Protein AF-A0A6J7NXE5-F1 (afdb_monomer)

InterPro domains:
  IPR029058 Alpha/Beta hydrolase fold [SSF53474] (60-151)

pLDDT: mean 73.96, std 14.23, range [29.69, 92.19]

Sequence (289 aa):
MHLPESDGGATSPTRTAILLIHSGAQISEFLSESLSANFALSEISLPAKFDESEILNCENELRRLRDSGLEVFLFGINDGALVALQLAQLYGDEISGLIIHSFKWHGPRKLLKKIQSDLYLIDQPLMTINSEDFSDEISAPTIREVTMLNDSIDLALAEQVHAFMNEVRAGIWADDERDLIDAEFDSIVAGLSLDQSTPTNYLDSLDKQIDEEGFQQPDPALVRTSDPMKRNALIAMVVGPIYALVVTVTGFNPFGIEPWPGILMAVGGVATFLYRWQGPSHDDDGAIL

Solvent-accessible surface area (backbone atoms only — not comparable to full-atom values): 16860 Å² total; per-residue (Å²): 140,81,80,84,80,83,75,82,74,77,79,70,85,56,60,38,28,37,44,36,29,32,43,74,89,70,78,54,70,61,46,55,52,64,46,46,72,67,28,49,69,46,81,45,82,47,64,98,71,85,54,76,68,56,55,54,50,55,49,53,50,53,52,52,47,45,75,71,68,33,50,33,30,38,35,8,28,22,55,18,24,61,54,37,50,52,47,39,54,76,40,34,94,71,39,68,30,38,38,35,35,48,56,54,83,85,70,67,68,67,58,54,53,53,50,58,76,64,45,66,62,34,89,33,43,34,36,37,27,59,38,83,91,50,64,90,67,53,46,44,85,38,76,47,80,44,80,68,87,65,98,74,52,57,63,61,53,49,51,53,53,52,49,50,55,51,40,60,73,67,43,53,76,69,50,61,54,49,56,50,48,51,53,50,50,51,49,53,53,50,55,56,62,62,67,71,73,51,102,67,51,73,66,56,55,45,54,52,45,49,72,74,62,57,84,72,78,78,77,78,72,73,83,71,78,77,52,67,64,61,54,50,21,53,49,28,42,55,48,12,53,52,48,27,48,46,33,70,75,67,66,60,53,97,80,78,62,72,54,62,63,21,52,52,33,23,54,52,12,49,52,55,44,54,66,63,62,62,60,83,78,82,74,84,78,91,77,88,129

Organism: NCBI:txid449393

Radius of gyration: 36.08 Å; Cα contacts (8 Å, |Δi|>4): 325; chains: 1; bounding box: 63×58×121 Å

Nearest PDB structures (foldseek):
  4fbl-assembly1_A  TM=7.916E-01  e=2.485E-06  unidentified
  7ots-assembly2_B  TM=6.098E-01  e=7.797E-04  Homo sapiens
  3bdv-assembly2_B  TM=6.469E-01  e=1.990E-03  Pectobacterium atrosepticum SCRI1043
  8hfw-assembly1_B  TM=7.302E-01  e=3.526E-02  Burkholderia pyrrocinia
  8jgn-assembly1_D  TM=6.475E-01  e=1.020E-01  Arabidopsis thaliana

Foldseek 3Di:
DDDDDPDPPDDDQALAEEEEEEEDDDPDPVLVVLQVVRHHYDYDYDYPDDDPVSLVVSVVVLVVSVVVVGAYEYEAEACRLLSSLVCQVVCVVRHLAYEYEPHDDPDDVVVVVVSLVVQEEGAHAYEYENDPPPPVSHDYLHYHYHYDDDPPDSVVVSVVVVVVVVCSVVCVSVPVVVVVVVVVVVVVVVVVVVVVPDPADPVNVVVVCCVVCPDDPPPPDDPPPVPPQLVQLVCLLVVLVVQLCCCVPVVDDPPPDHSVVSVVSNVVSVVSNVVPVPDPPPPDDDDDD

Mean predicted aligned error: 19.25 Å

Structure (mmCIF, N/CA/C/O backbone):
data_AF-A0A6J7NXE5-F1
#
_entry.id   AF-A0A6J7NXE5-F1
#
loop_
_atom_site.group_PDB
_atom_site.id
_atom_site.type_symbol
_atom_site.label_atom_id
_atom_site.label_alt_id
_atom_site.label_comp_id
_atom_site.label_asym_id
_atom_site.label_entity_id
_atom_site.label_seq_id
_atom_site.pdbx_PDB_ins_code
_atom_site.Cartn_x
_atom_site.Cartn_y
_atom_site.Cartn_z
_atom_site.occupancy
_atom_site.B_iso_or_equiv
_atom_site.auth_seq_id
_atom_site.auth_comp_id
_atom_site.auth_asym_id
_atom_site.auth_atom_id
_atom_site.pdbx_PDB_model_num
ATOM 1 N N . MET A 1 1 ? -28.654 7.878 44.375 1.00 37.44 1 MET A N 1
ATOM 2 C CA . MET A 1 1 ? -27.551 8.548 43.658 1.00 37.44 1 MET A CA 1
ATOM 3 C C . MET A 1 1 ? -26.383 7.575 43.700 1.00 37.44 1 MET A C 1
ATOM 5 O O . MET A 1 1 ? -25.601 7.598 44.636 1.00 37.44 1 MET A O 1
ATOM 9 N N . HIS A 1 2 ? -26.420 6.589 42.802 1.00 31.31 2 HIS A N 1
ATOM 10 C CA . HIS A 1 2 ? -25.448 5.499 42.730 1.00 31.31 2 HIS A CA 1
ATOM 11 C C . HIS A 1 2 ? -24.415 5.877 41.672 1.00 31.31 2 HIS A C 1
ATOM 13 O O . HIS A 1 2 ? -24.772 6.065 40.513 1.00 31.31 2 HIS A O 1
ATOM 19 N N . LEU A 1 3 ? -23.169 6.042 42.102 1.00 35.44 3 LEU A N 1
ATOM 20 C CA . LEU A 1 3 ? -22.006 6.076 41.224 1.00 35.44 3 LEU A CA 1
ATOM 21 C C . LEU A 1 3 ? -21.720 4.632 40.784 1.00 35.44 3 LEU A C 1
ATOM 23 O O . LEU A 1 3 ? -21.786 3.749 41.644 1.00 35.44 3 LEU A O 1
ATOM 27 N N . PRO A 1 4 ? -21.433 4.364 39.501 1.00 42.03 4 PRO A N 1
ATOM 28 C CA . PRO A 1 4 ? -21.001 3.040 39.087 1.00 42.03 4 PRO A CA 1
ATOM 29 C C . PRO A 1 4 ? -19.558 2.792 39.543 1.00 42.03 4 PRO A C 1
ATOM 31 O O . PRO A 1 4 ? -18.671 3.622 39.337 1.00 42.03 4 PRO A O 1
ATOM 34 N N . GLU A 1 5 ? -19.362 1.648 40.196 1.00 33.47 5 GLU A N 1
ATOM 35 C CA . GLU A 1 5 ? -18.067 1.058 40.523 1.00 33.47 5 GLU A CA 1
ATOM 36 C C . GLU A 1 5 ? -17.247 0.862 39.243 1.00 33.47 5 GLU A C 1
ATOM 38 O O . GLU A 1 5 ? -17.706 0.245 38.281 1.00 33.47 5 GLU A O 1
ATOM 43 N N . SER A 1 6 ? -16.025 1.399 39.232 1.00 39.66 6 SER A N 1
ATOM 44 C CA . SER A 1 6 ? -15.013 1.063 38.237 1.00 39.66 6 SER A CA 1
ATOM 45 C C . SER A 1 6 ? -14.502 -0.341 38.547 1.00 39.66 6 SER A C 1
ATOM 47 O O . SER A 1 6 ? -13.578 -0.516 39.346 1.00 39.66 6 SER A O 1
ATOM 49 N N . ASP A 1 7 ? -15.149 -1.339 37.958 1.00 35.94 7 ASP A N 1
ATOM 50 C CA . ASP A 1 7 ? -14.682 -2.712 38.040 1.00 35.94 7 ASP A CA 1
ATOM 51 C C . ASP A 1 7 ? -13.384 -2.820 37.234 1.00 35.94 7 ASP A C 1
ATOM 53 O O . ASP A 1 7 ? -13.332 -2.554 36.029 1.00 35.94 7 ASP A O 1
ATOM 57 N N . GLY A 1 8 ? -12.304 -3.129 37.948 1.00 39.50 8 GLY A N 1
ATOM 58 C CA . GLY A 1 8 ? -10.983 -3.361 37.392 1.00 39.50 8 GLY A CA 1
ATOM 59 C C . GLY A 1 8 ? -11.020 -4.598 36.509 1.00 39.50 8 GLY A C 1
ATOM 60 O O . GLY A 1 8 ? -10.852 -5.719 36.988 1.00 39.50 8 GLY A O 1
ATOM 61 N N . GLY A 1 9 ? -11.240 -4.384 35.214 1.00 29.69 9 GLY A N 1
ATOM 62 C CA . GLY A 1 9 ? -11.104 -5.406 34.190 1.00 29.69 9 GLY A CA 1
ATOM 63 C C . GLY A 1 9 ? -9.655 -5.870 34.118 1.00 29.69 9 GLY A C 1
ATOM 64 O O . GLY A 1 9 ? -8.792 -5.169 33.594 1.00 29.69 9 GLY A O 1
ATOM 65 N N . ALA A 1 10 ? -9.397 -7.061 34.653 1.00 33.22 10 ALA A N 1
ATOM 66 C CA . ALA A 1 10 ? -8.189 -7.817 34.378 1.00 33.22 10 ALA A CA 1
ATOM 67 C C . ALA A 1 10 ? -7.994 -7.900 32.855 1.00 33.22 10 ALA A C 1
ATOM 69 O O . ALA A 1 10 ? -8.855 -8.408 32.132 1.00 33.22 10 ALA A O 1
ATOM 70 N N . THR A 1 11 ? -6.879 -7.358 32.373 1.00 38.31 11 THR A N 1
ATOM 71 C CA . THR A 1 11 ? -6.490 -7.363 30.967 1.00 38.31 11 THR A CA 1
ATOM 72 C C . THR A 1 11 ? -6.363 -8.808 30.489 1.00 38.31 11 THR A C 1
ATOM 74 O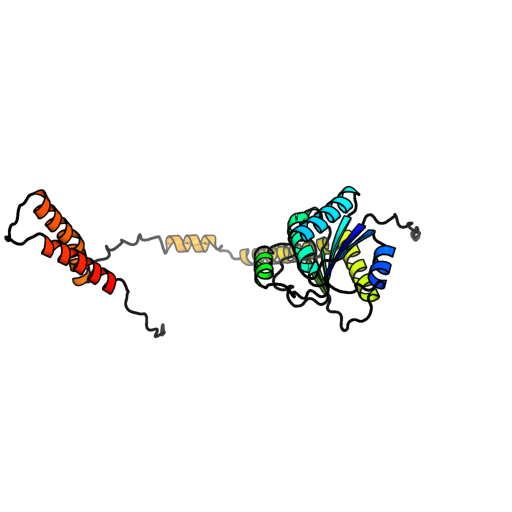 O . THR A 1 11 ? -5.502 -9.569 30.929 1.00 38.31 11 THR A O 1
ATOM 77 N N . SER A 1 12 ? -7.283 -9.216 29.616 1.00 40.41 12 SER A N 1
ATOM 78 C CA . SER A 1 12 ? -7.178 -10.473 28.876 1.00 40.41 12 SER A CA 1
ATOM 79 C C . SER A 1 12 ? -5.854 -10.479 28.096 1.00 40.41 12 SER A C 1
ATOM 81 O O . SER A 1 12 ? -5.496 -9.426 27.559 1.00 40.41 12 SER A O 1
ATOM 83 N N . PRO A 1 13 ? -5.115 -11.606 28.029 1.00 48.09 13 PRO A N 1
ATOM 84 C CA . PRO A 1 13 ? -3.891 -11.681 27.241 1.00 48.09 13 PRO A CA 1
ATOM 85 C C . PRO A 1 13 ? -4.194 -11.287 25.794 1.00 48.09 13 PRO A C 1
ATOM 87 O O . PRO A 1 13 ? -5.149 -11.760 25.175 1.00 48.09 13 PRO A O 1
ATOM 90 N N . THR A 1 14 ? -3.401 -10.346 25.309 1.00 57.62 14 THR A N 1
ATOM 91 C CA . THR A 1 14 ? -3.624 -9.542 24.116 1.00 57.62 14 THR A CA 1
ATOM 92 C C . THR A 1 14 ? -3.735 -10.409 22.868 1.00 57.62 14 THR A C 1
ATOM 94 O O . THR A 1 14 ? -2.790 -11.080 22.467 1.00 57.62 14 THR A O 1
ATOM 97 N N . ARG A 1 15 ? -4.903 -10.369 22.220 1.00 78.19 15 ARG A N 1
ATOM 98 C CA . ARG A 1 15 ? -5.189 -11.020 20.931 1.00 78.19 15 ARG A CA 1
ATOM 99 C C . ARG A 1 15 ? -4.556 -10.299 19.732 1.00 78.19 15 ARG A C 1
ATOM 101 O O . ARG A 1 15 ? -5.047 -10.424 18.620 1.00 78.19 15 ARG A O 1
ATOM 108 N N . THR A 1 16 ? -3.490 -9.541 19.950 1.00 84.88 16 THR A N 1
ATOM 109 C CA . THR A 1 16 ? -2.914 -8.653 18.941 1.00 84.88 16 THR A CA 1
ATOM 110 C C . THR A 1 16 ? -1.431 -8.952 18.789 1.00 84.88 16 THR A C 1
ATOM 112 O O . THR A 1 16 ? -0.693 -9.019 19.779 1.00 84.88 16 THR A O 1
ATOM 115 N N . ALA A 1 17 ? -1.014 -9.149 17.545 1.00 88.31 17 ALA A N 1
ATOM 116 C CA . ALA A 1 17 ? 0.356 -9.392 17.146 1.00 88.31 17 ALA A CA 1
ATOM 117 C C . ALA A 1 17 ? 0.872 -8.255 16.265 1.00 88.31 17 ALA A C 1
ATOM 119 O O . ALA A 1 17 ? 0.132 -7.688 15.462 1.00 88.31 17 ALA A O 1
ATOM 120 N N . ILE A 1 18 ? 2.158 -7.954 16.395 1.00 89.06 18 ILE A N 1
ATOM 121 C CA . ILE A 1 18 ? 2.860 -7.005 15.536 1.00 89.06 18 ILE A CA 1
ATOM 122 C C . ILE A 1 18 ? 3.913 -7.789 14.766 1.00 89.06 18 ILE A C 1
ATOM 124 O O . ILE A 1 18 ? 4.797 -8.404 15.368 1.00 89.06 18 ILE A O 1
ATOM 128 N N . LEU A 1 19 ? 3.818 -7.753 13.439 1.00 90.50 19 LEU A N 1
ATOM 129 C CA . LEU A 1 19 ? 4.874 -8.230 12.560 1.00 90.50 19 LEU A CA 1
ATOM 130 C C . LEU A 1 19 ? 5.796 -7.054 12.238 1.00 90.50 19 LEU A C 1
ATOM 132 O O . LEU A 1 19 ? 5.451 -6.169 11.452 1.00 90.50 19 LEU A O 1
ATOM 136 N N . LEU A 1 20 ? 6.956 -7.047 12.883 1.00 89.12 20 LEU A N 1
ATOM 137 C CA . LEU A 1 20 ? 7.962 -6.007 12.763 1.00 89.12 20 LEU A CA 1
ATOM 138 C C . LEU A 1 20 ? 8.976 -6.380 11.684 1.00 89.12 20 LEU A C 1
ATOM 140 O O . LEU A 1 20 ? 9.727 -7.340 11.832 1.00 89.12 20 LEU A O 1
ATOM 144 N N . ILE A 1 21 ? 9.009 -5.603 10.606 1.00 88.88 21 ILE A N 1
ATOM 145 C CA . ILE A 1 21 ? 9.887 -5.812 9.456 1.00 88.88 21 ILE A CA 1
ATOM 146 C C . ILE A 1 21 ? 10.855 -4.635 9.373 1.00 88.88 21 ILE A C 1
ATOM 148 O O . ILE A 1 21 ? 10.445 -3.495 9.148 1.00 88.88 21 ILE A O 1
ATOM 152 N N . HIS A 1 22 ? 12.152 -4.896 9.513 1.00 86.88 22 HIS A N 1
ATOM 153 C CA . HIS A 1 22 ? 13.165 -3.839 9.513 1.00 86.88 22 HIS A CA 1
ATOM 154 C C . HIS A 1 22 ? 14.356 -4.177 8.617 1.00 86.88 22 HIS A C 1
ATOM 156 O O . HIS A 1 22 ? 14.774 -5.327 8.513 1.00 86.88 22 HIS A O 1
ATOM 162 N N . SER A 1 23 ? 14.931 -3.151 7.989 1.00 77.88 23 SER A N 1
ATOM 163 C CA . SER A 1 23 ? 16.199 -3.231 7.250 1.00 77.88 23 SER A CA 1
ATOM 164 C C . SER A 1 23 ? 17.258 -2.379 7.954 1.00 77.88 23 SER A C 1
ATOM 166 O O . SER A 1 23 ? 17.005 -1.214 8.279 1.00 77.88 23 SER A O 1
ATOM 168 N N . GLY A 1 24 ? 18.443 -2.953 8.190 1.00 67.56 24 GLY A N 1
ATOM 169 C CA . GLY A 1 24 ? 19.576 -2.276 8.833 1.00 67.56 24 GLY A CA 1
ATOM 170 C C . GLY A 1 24 ? 19.725 -2.524 10.342 1.00 67.56 24 GLY A C 1
ATOM 171 O O . GLY A 1 24 ? 18.966 -3.270 10.960 1.00 67.56 24 GLY A O 1
ATOM 172 N N . ALA A 1 25 ? 20.778 -1.937 10.923 1.00 51.38 25 ALA A N 1
ATOM 173 C CA . ALA A 1 25 ? 21.175 -2.167 12.309 1.00 51.38 25 ALA A CA 1
ATOM 174 C C . ALA A 1 25 ? 20.309 -1.382 13.309 1.00 51.38 25 ALA A C 1
ATOM 176 O O . ALA A 1 25 ? 20.254 -0.158 13.245 1.00 51.38 25 ALA A O 1
ATOM 177 N N . GLN A 1 26 ? 19.765 -2.140 14.266 1.00 53.28 26 GLN A N 1
ATOM 178 C CA . GLN A 1 26 ? 19.110 -1.747 15.518 1.00 53.28 26 GLN A CA 1
ATOM 179 C C . GLN A 1 26 ? 17.774 -1.008 15.376 1.00 53.28 26 GLN A C 1
ATOM 181 O O . GLN A 1 26 ? 17.706 0.216 15.415 1.00 53.28 26 GLN A O 1
ATOM 186 N N . ILE A 1 27 ? 16.687 -1.786 15.386 1.00 60.53 27 ILE A N 1
ATOM 187 C CA . ILE A 1 27 ? 15.588 -1.433 16.292 1.00 60.53 27 ILE A CA 1
ATOM 188 C C . ILE A 1 27 ? 16.210 -1.392 17.685 1.00 60.53 27 ILE A C 1
ATOM 190 O O . ILE A 1 27 ? 16.997 -2.280 18.034 1.00 60.53 27 ILE A O 1
ATOM 194 N N . SER A 1 28 ? 15.938 -0.353 18.464 1.00 60.78 28 SER A N 1
ATOM 195 C CA . SER A 1 28 ? 16.419 -0.358 19.835 1.00 60.78 28 SER A CA 1
ATOM 196 C C . SER A 1 28 ? 15.796 -1.549 20.567 1.00 60.78 28 SER A C 1
ATOM 198 O O . SER A 1 28 ? 14.600 -1.818 20.460 1.00 60.78 28 SER A O 1
ATOM 200 N N . GLU A 1 29 ? 16.605 -2.271 21.338 1.00 65.56 29 GLU A N 1
ATOM 201 C CA . GLU A 1 29 ? 16.129 -3.336 22.233 1.00 65.56 29 GLU A CA 1
ATOM 202 C C . GLU A 1 29 ? 14.930 -2.846 23.075 1.00 65.56 29 GLU A C 1
ATOM 204 O O . GLU A 1 29 ? 13.968 -3.573 23.304 1.00 65.56 29 GLU A O 1
ATOM 209 N N . PHE A 1 30 ? 14.916 -1.546 23.378 1.00 60.28 30 PHE A N 1
ATOM 210 C CA . PHE A 1 30 ? 13.838 -0.834 24.044 1.00 60.28 30 PHE A CA 1
ATOM 211 C C . PHE A 1 30 ? 12.491 -0.833 23.293 1.00 60.28 30 PHE A C 1
ATOM 213 O O . PHE A 1 30 ? 11.458 -1.032 23.930 1.00 60.28 30 PHE A O 1
ATOM 220 N N . LEU A 1 31 ? 12.446 -0.631 21.969 1.00 70.56 31 LEU A N 1
ATOM 221 C CA . LEU A 1 31 ? 11.185 -0.725 21.211 1.00 70.56 31 LEU A CA 1
ATOM 222 C C . LEU A 1 31 ? 10.625 -2.142 21.250 1.00 70.56 31 LEU A C 1
ATOM 224 O O . LEU A 1 31 ? 9.425 -2.329 21.451 1.00 70.56 31 LEU A O 1
ATOM 228 N N . SER A 1 32 ? 11.500 -3.137 21.098 1.00 73.12 32 SER A N 1
ATOM 229 C CA . SER A 1 32 ? 11.093 -4.539 21.170 1.00 73.12 32 SER A CA 1
ATOM 230 C C . SER A 1 32 ? 10.562 -4.895 22.565 1.00 73.12 32 SER A C 1
ATOM 232 O O . SER A 1 32 ? 9.517 -5.535 22.683 1.00 73.12 32 SER A O 1
ATOM 234 N N . GLU A 1 33 ? 11.201 -4.398 23.627 1.00 75.94 33 GLU A N 1
ATOM 235 C CA . GLU A 1 33 ? 10.784 -4.597 25.017 1.00 75.94 33 GLU A CA 1
ATOM 236 C C . GLU A 1 33 ? 9.453 -3.889 25.316 1.00 75.94 33 GLU A C 1
ATOM 238 O O . GLU A 1 33 ? 8.539 -4.487 25.884 1.00 75.94 33 GLU A O 1
ATOM 243 N N . SER A 1 34 ? 9.289 -2.644 24.862 1.0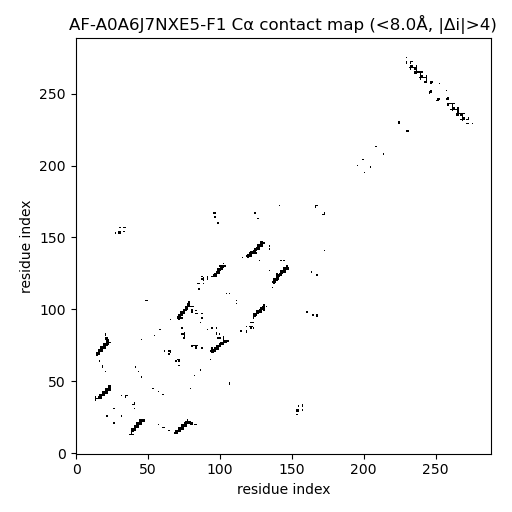0 74.94 34 SER A N 1
ATOM 244 C CA . SER A 1 34 ? 8.059 -1.878 25.086 1.00 74.94 34 SER A CA 1
ATOM 245 C C . SER A 1 34 ? 6.855 -2.454 24.336 1.00 74.94 34 SER A C 1
ATOM 247 O O . SER A 1 34 ? 5.745 -2.457 24.869 1.00 74.94 34 SER A O 1
ATOM 249 N N . LEU A 1 35 ? 7.050 -2.942 23.107 1.00 74.62 35 LEU A N 1
ATOM 250 C CA . LEU A 1 35 ? 5.977 -3.547 22.314 1.00 74.62 35 LEU A CA 1
ATOM 251 C C . LEU A 1 35 ? 5.648 -4.964 22.796 1.00 74.62 35 LEU A C 1
ATOM 253 O O . LEU A 1 35 ? 4.470 -5.307 22.911 1.00 74.62 35 LEU A O 1
ATOM 257 N N . SER A 1 36 ? 6.659 -5.768 23.139 1.00 75.88 36 SER A N 1
ATOM 258 C CA . SER A 1 36 ? 6.457 -7.132 23.655 1.00 75.88 36 SER A CA 1
ATOM 259 C C . SER A 1 36 ? 5.801 -7.173 25.038 1.00 75.88 36 SER A C 1
ATOM 261 O O . SER A 1 36 ? 5.174 -8.174 25.385 1.00 75.88 36 SER A O 1
ATOM 263 N N . ALA A 1 37 ? 5.871 -6.083 25.811 1.00 74.44 37 ALA A N 1
ATOM 264 C CA . ALA A 1 37 ? 5.172 -5.970 27.090 1.00 74.44 37 ALA A CA 1
ATOM 265 C C . ALA A 1 37 ? 3.644 -6.093 26.952 1.00 74.44 37 ALA A C 1
ATOM 267 O O . ALA A 1 37 ? 2.979 -6.578 27.868 1.00 74.44 37 ALA A O 1
ATOM 268 N N . ASN A 1 38 ? 3.090 -5.668 25.813 1.00 73.44 38 ASN A N 1
ATOM 269 C CA . ASN A 1 38 ? 1.647 -5.623 25.587 1.00 73.44 38 ASN A CA 1
ATOM 270 C C . ASN A 1 38 ? 1.191 -6.419 24.360 1.00 73.44 38 ASN A C 1
ATOM 272 O O . ASN A 1 38 ? 0.000 -6.683 24.264 1.00 73.44 38 ASN A O 1
ATOM 276 N N . PHE A 1 39 ? 2.068 -6.819 23.438 1.00 81.50 39 PHE A N 1
ATOM 277 C CA . PHE A 1 39 ? 1.681 -7.490 22.191 1.00 81.50 39 PHE A CA 1
ATOM 278 C C . PHE A 1 39 ? 2.571 -8.682 21.857 1.00 81.50 39 PHE A C 1
ATOM 280 O O . PHE A 1 39 ? 3.730 -8.753 22.264 1.00 81.50 39 PHE A O 1
ATOM 287 N N . ALA A 1 40 ? 2.042 -9.609 21.056 1.00 83.44 40 ALA A N 1
ATOM 288 C CA . ALA A 1 40 ? 2.852 -10.675 20.482 1.00 83.44 40 ALA A CA 1
ATOM 289 C C . ALA A 1 40 ? 3.733 -10.099 19.361 1.00 83.44 40 ALA A C 1
ATOM 291 O O . ALA A 1 40 ? 3.242 -9.779 18.282 1.00 83.44 40 ALA A O 1
ATOM 292 N N . LEU A 1 41 ? 5.028 -9.935 19.618 1.00 84.81 41 LEU A N 1
ATOM 293 C CA . LEU A 1 41 ? 5.969 -9.369 18.653 1.00 84.81 41 LEU A CA 1
ATOM 294 C C . LEU A 1 41 ? 6.658 -10.487 17.859 1.00 84.81 41 LEU A C 1
ATOM 296 O O . LEU A 1 41 ? 7.273 -11.371 18.457 1.00 84.81 41 LEU A O 1
ATOM 300 N N . SER A 1 42 ? 6.580 -10.430 16.528 1.00 86.50 42 SER A N 1
ATOM 301 C CA . SER A 1 42 ? 7.404 -11.244 15.627 1.00 86.50 42 SER A CA 1
ATOM 302 C C . SER A 1 42 ? 8.301 -10.318 14.816 1.00 86.50 42 SER A C 1
ATOM 304 O O . SER A 1 42 ? 7.809 -9.442 14.108 1.00 86.50 42 SER A O 1
ATOM 306 N N . GLU A 1 43 ? 9.614 -10.468 14.967 1.00 87.31 43 GLU A N 1
ATOM 307 C CA . GLU A 1 43 ? 10.614 -9.598 14.348 1.00 87.31 43 GLU A CA 1
ATOM 308 C C . GLU A 1 43 ? 11.296 -10.308 13.176 1.00 87.31 43 GLU A C 1
ATOM 310 O O . GLU A 1 43 ? 11.794 -11.430 13.308 1.00 87.31 43 GLU A O 1
ATOM 315 N N . ILE A 1 44 ? 11.338 -9.634 12.026 1.00 87.00 44 ILE A N 1
ATOM 316 C CA . ILE A 1 44 ? 12.018 -10.092 10.818 1.00 87.00 44 ILE A CA 1
ATOM 317 C C . ILE A 1 44 ? 13.016 -9.029 10.367 1.00 87.00 44 ILE A C 1
ATOM 319 O O . ILE A 1 44 ? 12.652 -7.921 9.962 1.00 87.00 44 ILE A O 1
ATOM 323 N N . SER A 1 45 ? 14.290 -9.417 10.375 1.00 85.19 45 SER A N 1
ATOM 324 C CA . SER A 1 45 ? 15.379 -8.604 9.849 1.00 85.19 45 SER A CA 1
ATOM 325 C C . SER A 1 45 ? 15.602 -8.897 8.370 1.00 85.19 45 SER A C 1
ATOM 327 O O . SER A 1 45 ? 15.904 -10.029 7.987 1.00 85.19 45 SER A O 1
ATOM 329 N N . LEU A 1 46 ? 15.481 -7.861 7.542 1.00 82.88 46 LEU A N 1
ATOM 330 C CA . LEU A 1 46 ? 15.743 -7.930 6.113 1.00 82.88 46 LEU A CA 1
ATOM 331 C C . LEU A 1 46 ? 17.238 -7.740 5.816 1.00 82.88 46 LEU A C 1
ATOM 333 O O . LEU A 1 46 ? 17.883 -6.838 6.367 1.00 82.88 46 LEU A O 1
ATOM 337 N N . PRO A 1 47 ? 17.808 -8.541 4.900 1.00 77.81 47 PRO A N 1
ATOM 338 C CA . PRO A 1 47 ? 19.173 -8.345 4.440 1.00 77.81 47 PRO A CA 1
ATOM 339 C C . PRO A 1 47 ? 19.297 -7.075 3.583 1.00 77.81 47 PRO A C 1
ATOM 341 O O . PRO A 1 47 ? 18.372 -6.671 2.885 1.00 77.81 47 PRO A O 1
ATOM 344 N N . ALA A 1 48 ? 20.505 -6.501 3.532 1.00 67.38 48 ALA A N 1
ATOM 345 C CA . ALA A 1 48 ? 20.805 -5.299 2.738 1.00 67.38 48 ALA A CA 1
ATOM 346 C C . ALA A 1 48 ? 20.556 -5.456 1.221 1.00 67.38 48 ALA A C 1
ATOM 348 O O . ALA A 1 48 ? 20.518 -4.470 0.485 1.00 67.38 48 ALA A O 1
ATOM 349 N N . LYS A 1 49 ? 20.429 -6.695 0.729 1.00 69.38 49 LYS A N 1
ATOM 350 C CA . LYS A 1 49 ? 20.070 -6.997 -0.655 1.00 69.38 49 LYS A CA 1
ATOM 351 C C . LYS A 1 49 ? 18.728 -7.717 -0.666 1.00 69.38 49 LYS A C 1
ATOM 353 O O . LYS A 1 49 ? 18.658 -8.890 -0.324 1.00 69.38 49 LYS A O 1
ATOM 358 N N . PHE A 1 50 ? 17.704 -6.990 -1.088 1.00 69.94 50 PHE A N 1
ATOM 359 C CA . PHE A 1 50 ? 16.334 -7.473 -1.170 1.00 69.94 50 PHE A CA 1
ATOM 360 C C . PHE A 1 50 ? 16.151 -8.508 -2.293 1.00 69.94 50 PHE A C 1
ATOM 362 O O . PHE A 1 50 ? 16.610 -8.279 -3.418 1.00 69.94 50 PHE A O 1
ATOM 369 N N . ASP A 1 51 ? 15.477 -9.617 -1.984 1.00 75.12 51 ASP A N 1
ATOM 370 C CA . ASP A 1 51 ? 15.107 -10.687 -2.919 1.00 75.12 51 ASP A CA 1
ATOM 371 C C . ASP A 1 51 ? 13.651 -11.131 -2.675 1.00 75.12 51 ASP A C 1
ATOM 373 O O . ASP A 1 51 ? 13.123 -10.963 -1.574 1.00 75.12 51 ASP A O 1
ATOM 377 N N . GLU A 1 52 ? 12.998 -11.715 -3.684 1.00 76.12 52 GLU A N 1
ATOM 378 C CA . GLU A 1 52 ? 11.592 -12.160 -3.598 1.00 76.12 52 GLU A CA 1
ATOM 379 C C . GLU A 1 52 ? 11.382 -13.241 -2.521 1.00 76.12 52 GLU A C 1
ATOM 381 O O . GLU A 1 52 ? 10.294 -13.363 -1.956 1.00 76.12 52 GLU A O 1
ATOM 386 N N . SER A 1 53 ? 12.431 -13.995 -2.177 1.00 79.69 53 SER A N 1
ATOM 387 C CA . SER A 1 53 ? 12.397 -14.983 -1.093 1.00 79.69 53 SER A CA 1
ATOM 388 C C . SER A 1 53 ? 12.117 -14.371 0.280 1.00 79.69 53 SER A C 1
ATOM 390 O O . SER A 1 53 ? 11.527 -15.038 1.128 1.00 79.69 53 SER A O 1
ATOM 392 N N . GLU A 1 54 ? 12.518 -13.118 0.506 1.00 81.44 54 GLU A N 1
ATOM 393 C CA . GLU A 1 54 ? 12.297 -12.431 1.783 1.00 81.44 54 GLU A CA 1
ATOM 394 C C . GLU A 1 54 ? 10.828 -12.047 1.962 1.00 81.44 54 GLU A C 1
ATOM 396 O O . GLU A 1 54 ? 10.277 -12.190 3.051 1.00 81.44 54 GLU A O 1
ATOM 401 N N . ILE A 1 55 ? 10.155 -11.662 0.872 1.00 82.00 55 ILE A N 1
ATOM 402 C CA . ILE A 1 55 ? 8.707 -11.411 0.878 1.00 82.00 55 ILE A CA 1
ATOM 403 C C . ILE A 1 55 ? 7.971 -12.690 1.278 1.00 82.00 55 ILE A C 1
ATOM 405 O O . ILE A 1 55 ? 7.096 -12.654 2.139 1.00 82.00 55 ILE A O 1
ATOM 409 N N . LEU A 1 56 ? 8.366 -13.829 0.700 1.00 85.81 56 LEU A N 1
ATOM 410 C CA . LEU A 1 56 ? 7.766 -15.123 1.018 1.00 85.81 56 LEU A CA 1
ATOM 411 C C . LEU A 1 56 ? 7.995 -15.520 2.485 1.00 85.81 56 LEU A C 1
ATOM 413 O O . LEU A 1 56 ? 7.127 -16.135 3.103 1.00 85.81 56 LEU A O 1
ATOM 417 N N . ASN A 1 57 ? 9.151 -15.180 3.061 1.00 88.31 57 ASN A N 1
ATOM 418 C CA . ASN A 1 57 ? 9.418 -15.414 4.478 1.00 88.31 57 ASN A CA 1
ATOM 419 C C . ASN A 1 57 ? 8.478 -14.584 5.368 1.00 88.31 57 ASN A C 1
ATOM 421 O O . ASN A 1 57 ? 7.826 -15.144 6.251 1.00 88.31 57 ASN A O 1
ATOM 425 N N . CYS A 1 58 ? 8.339 -13.286 5.083 1.00 87.75 58 CYS A N 1
ATOM 426 C CA . CYS A 1 58 ? 7.404 -12.417 5.797 1.00 87.75 58 CYS A CA 1
ATOM 427 C C . CYS A 1 58 ? 5.947 -12.878 5.638 1.00 87.75 58 CYS A C 1
ATOM 429 O O . CYS A 1 58 ? 5.194 -12.881 6.608 1.00 87.75 58 CYS A O 1
ATOM 431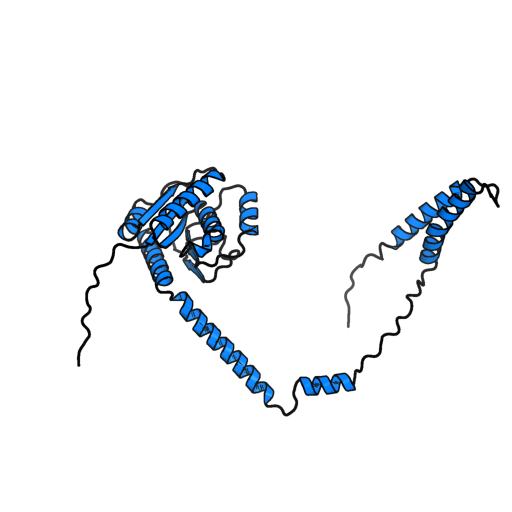 N N . GLU A 1 59 ? 5.559 -13.328 4.444 1.00 90.50 59 GLU A N 1
ATOM 432 C CA . GLU A 1 59 ? 4.225 -13.874 4.184 1.00 90.50 59 GLU A CA 1
ATOM 433 C C . GLU A 1 59 ? 3.945 -15.126 5.027 1.00 90.50 59 GLU A C 1
ATOM 435 O O . GLU A 1 59 ? 2.879 -15.258 5.629 1.00 90.50 59 GLU A O 1
ATOM 440 N N . ASN A 1 60 ? 4.899 -16.057 5.096 1.00 90.31 60 ASN A N 1
ATOM 441 C CA . ASN A 1 60 ? 4.735 -17.268 5.897 1.00 90.31 60 ASN A CA 1
ATOM 442 C C . ASN A 1 60 ? 4.561 -16.946 7.385 1.00 90.31 60 ASN A C 1
ATOM 444 O O . ASN A 1 60 ? 3.782 -17.611 8.069 1.00 90.31 60 ASN A O 1
ATOM 448 N N . GLU A 1 61 ? 5.268 -15.935 7.883 1.00 88.69 61 GLU A N 1
ATOM 449 C CA . GLU A 1 61 ? 5.159 -15.512 9.275 1.00 88.69 61 GLU A CA 1
ATOM 450 C C . GLU A 1 61 ? 3.836 -14.788 9.556 1.00 88.69 61 GLU A C 1
ATOM 452 O O . GLU A 1 61 ? 3.173 -15.099 10.545 1.00 88.69 61 GLU A O 1
ATOM 457 N N . LEU A 1 62 ? 3.378 -13.928 8.638 1.00 88.69 62 LEU A N 1
ATOM 458 C CA . LEU A 1 62 ? 2.037 -13.338 8.682 1.00 88.69 62 LEU A CA 1
ATOM 459 C C . LEU A 1 62 ? 0.962 -14.432 8.794 1.00 88.69 62 LEU A C 1
ATOM 461 O O . LEU A 1 62 ? 0.119 -14.404 9.693 1.00 88.69 62 LEU A O 1
ATOM 465 N N . ARG A 1 63 ? 1.037 -15.446 7.921 1.00 89.56 63 ARG A N 1
ATOM 466 C CA . ARG A 1 63 ? 0.102 -16.580 7.918 1.00 89.56 63 ARG A CA 1
ATOM 467 C C . ARG A 1 63 ? 0.144 -17.359 9.234 1.00 89.56 63 ARG A C 1
ATOM 469 O O . ARG A 1 63 ? -0.909 -17.748 9.727 1.00 89.56 63 ARG A O 1
ATOM 476 N N . ARG A 1 64 ? 1.325 -17.561 9.830 1.00 89.31 64 ARG A N 1
ATOM 477 C CA . ARG A 1 64 ? 1.464 -18.230 11.139 1.00 89.31 64 ARG A CA 1
ATOM 478 C C . ARG A 1 64 ? 0.798 -17.449 12.267 1.00 89.31 64 ARG A C 1
ATOM 480 O O . ARG A 1 64 ? 0.093 -18.050 13.077 1.00 89.31 64 ARG A O 1
ATOM 487 N N . LEU A 1 65 ? 1.009 -16.134 12.319 1.00 86.81 65 LEU A N 1
ATOM 488 C CA . LEU A 1 65 ? 0.380 -15.271 13.321 1.00 86.81 65 LEU A CA 1
ATOM 489 C C . LEU A 1 65 ? -1.142 -15.277 13.163 1.00 86.81 65 LEU A C 1
ATOM 491 O O . LEU A 1 65 ? -1.868 -15.453 14.142 1.00 86.81 65 LEU A O 1
ATOM 495 N N . ARG A 1 66 ? -1.632 -15.214 11.927 1.00 83.75 66 ARG A N 1
ATOM 496 C CA . ARG A 1 66 ? -3.060 -15.348 11.632 1.00 83.75 66 ARG A CA 1
ATOM 497 C C . ARG A 1 66 ? -3.619 -16.710 12.040 1.00 83.75 66 ARG A C 1
ATOM 499 O O . ARG A 1 66 ? -4.677 -16.767 12.660 1.00 83.75 66 ARG A O 1
ATOM 506 N N . ASP A 1 67 ? -2.932 -17.806 11.726 1.00 87.19 67 ASP A N 1
ATOM 507 C CA . ASP A 1 67 ? -3.393 -19.161 12.067 1.00 87.19 67 ASP A CA 1
ATOM 508 C C . ASP A 1 67 ? -3.506 -19.365 13.589 1.00 87.19 67 ASP A C 1
ATOM 510 O O . ASP A 1 67 ? -4.278 -20.205 14.054 1.00 87.19 67 ASP A O 1
ATOM 514 N N . SER A 1 68 ? -2.790 -18.555 14.377 1.00 84.69 68 SER A N 1
ATOM 515 C CA . SER A 1 68 ? -2.932 -18.503 15.835 1.00 84.69 68 SER A CA 1
ATOM 516 C C . SER A 1 68 ? -4.152 -17.703 16.332 1.00 84.69 68 SER A C 1
ATOM 518 O O . SER A 1 68 ? -4.455 -17.722 17.526 1.00 84.69 68 SER A O 1
ATOM 520 N N . GLY A 1 69 ? -4.898 -17.061 15.426 1.00 80.50 69 GLY A N 1
ATOM 521 C CA . GLY A 1 69 ? -6.116 -16.297 15.709 1.00 80.50 69 GLY A CA 1
ATOM 522 C C . GLY A 1 69 ? -5.861 -14.906 16.294 1.00 80.50 69 GLY A C 1
ATOM 523 O O . GLY A 1 69 ? -6.711 -14.400 17.030 1.00 80.50 69 GLY A O 1
ATOM 524 N N . LEU A 1 70 ? -4.689 -14.328 16.022 1.00 84.81 70 LEU A N 1
ATOM 525 C CA . LEU A 1 70 ? -4.303 -12.989 16.464 1.00 84.81 70 LEU A CA 1
ATOM 526 C C . LEU A 1 70 ? -4.649 -11.952 15.387 1.00 84.81 70 LEU A C 1
ATOM 528 O O . LEU A 1 70 ? -4.503 -12.218 14.196 1.00 84.81 70 LEU A O 1
ATOM 532 N N . GLU A 1 71 ? -5.075 -10.767 15.815 1.00 87.75 71 GLU A N 1
ATOM 533 C CA . GLU A 1 71 ? -5.155 -9.573 14.970 1.00 87.75 71 GLU A CA 1
ATOM 534 C C . GLU A 1 71 ? -3.738 -9.101 14.658 1.00 87.75 71 GLU A C 1
ATOM 536 O O . GLU A 1 71 ? -2.951 -8.881 15.581 1.00 87.75 71 GLU A O 1
ATOM 541 N N . VAL A 1 72 ? -3.393 -8.968 13.378 1.00 91.12 72 VAL A N 1
ATOM 542 C CA . VAL A 1 72 ? -2.020 -8.672 12.962 1.00 91.12 72 VAL A CA 1
ATOM 543 C C . VAL A 1 72 ? -1.902 -7.229 12.487 1.00 91.12 72 VAL A C 1
ATOM 545 O O . VAL A 1 72 ? -2.616 -6.794 11.583 1.00 91.12 72 VAL A O 1
ATOM 548 N N . PHE A 1 73 ? -0.955 -6.505 13.076 1.00 91.75 73 PHE A N 1
ATOM 549 C CA . PHE A 1 73 ? -0.503 -5.198 12.616 1.00 91.75 73 PHE A CA 1
ATOM 550 C C . PHE A 1 73 ? 0.849 -5.335 11.926 1.00 91.75 73 PHE A C 1
ATOM 552 O O . PHE A 1 73 ? 1.753 -6.011 12.428 1.00 91.75 73 PHE A O 1
ATOM 559 N N . LEU A 1 74 ? 0.996 -4.680 10.779 1.00 92.19 74 LEU A N 1
ATOM 560 C CA . LEU A 1 74 ? 2.267 -4.615 10.068 1.00 92.19 74 LEU A CA 1
ATOM 561 C C . LEU A 1 74 ? 3.033 -3.377 10.515 1.00 92.19 74 LEU A C 1
ATOM 563 O O . LEU A 1 74 ? 2.508 -2.267 10.431 1.00 92.19 74 LEU A O 1
ATOM 567 N N . PHE A 1 75 ? 4.280 -3.555 10.946 1.00 90.75 75 PHE A N 1
ATOM 568 C CA . PHE A 1 75 ? 5.155 -2.441 11.285 1.00 90.75 75 PHE A CA 1
ATOM 569 C C . PHE A 1 75 ? 6.443 -2.508 10.468 1.00 90.75 75 PHE A C 1
ATOM 571 O O . PHE A 1 75 ? 7.273 -3.393 10.657 1.00 90.75 75 PHE A O 1
ATOM 578 N N . GLY A 1 76 ? 6.599 -1.574 9.533 1.00 88.88 76 GLY A N 1
ATOM 579 C CA . GLY A 1 76 ? 7.752 -1.498 8.650 1.00 88.88 76 GLY A CA 1
ATOM 580 C C . GLY A 1 76 ? 8.701 -0.358 9.008 1.00 88.88 76 GLY A C 1
ATOM 581 O O . GLY A 1 76 ? 8.278 0.791 9.136 1.00 88.88 76 GLY A O 1
ATOM 582 N N . ILE A 1 77 ? 9.994 -0.664 9.113 1.00 84.94 77 ILE A N 1
ATOM 583 C CA . ILE A 1 77 ? 11.060 0.310 9.385 1.00 84.94 77 ILE A CA 1
ATOM 584 C C . ILE A 1 77 ? 12.056 0.335 8.220 1.00 84.94 77 ILE A C 1
ATOM 586 O O . ILE A 1 77 ? 12.512 -0.719 7.758 1.00 84.94 77 ILE A O 1
ATOM 590 N N . ASN A 1 78 ? 12.447 1.535 7.775 1.00 83.31 78 ASN A N 1
ATOM 591 C CA . ASN A 1 78 ? 13.361 1.743 6.641 1.00 83.31 78 ASN A CA 1
ATOM 592 C C . ASN A 1 78 ? 12.873 0.989 5.386 1.00 83.31 78 ASN A C 1
ATOM 594 O O . ASN A 1 78 ? 11.705 1.102 5.027 1.00 83.31 78 ASN A O 1
ATOM 598 N N . ASP A 1 79 ? 13.720 0.184 4.727 1.00 80.44 79 ASP A N 1
ATOM 599 C CA . ASP A 1 79 ? 13.314 -0.597 3.545 1.00 80.44 79 ASP A CA 1
ATOM 600 C C . ASP A 1 79 ? 12.225 -1.648 3.863 1.00 80.44 79 ASP A C 1
ATOM 602 O O . ASP A 1 79 ? 11.518 -2.092 2.959 1.00 80.44 79 ASP A O 1
ATOM 606 N N . GLY A 1 80 ? 12.045 -2.020 5.139 1.00 82.81 80 GLY A N 1
ATOM 607 C CA . GLY A 1 80 ? 10.985 -2.929 5.581 1.00 82.81 80 GLY A CA 1
ATOM 608 C C . GLY A 1 80 ? 9.578 -2.358 5.428 1.00 82.81 80 GLY A C 1
ATOM 609 O O . GLY A 1 80 ? 8.629 -3.122 5.266 1.00 82.81 80 GLY A O 1
ATOM 610 N N . ALA A 1 81 ? 9.433 -1.032 5.380 1.00 83.81 81 ALA A N 1
ATOM 611 C CA . ALA A 1 81 ? 8.141 -0.405 5.115 1.00 83.81 81 ALA A CA 1
ATOM 612 C C . ALA A 1 81 ? 7.612 -0.679 3.708 1.00 83.81 81 ALA A C 1
ATOM 614 O O . ALA A 1 81 ? 6.410 -0.845 3.548 1.00 83.81 81 ALA A O 1
ATOM 615 N N . LEU A 1 82 ? 8.477 -0.848 2.708 1.00 82.75 82 LEU A N 1
ATOM 616 C CA . LEU A 1 82 ? 8.035 -1.214 1.361 1.00 82.75 82 LEU A CA 1
ATOM 617 C C . LEU A 1 82 ? 7.540 -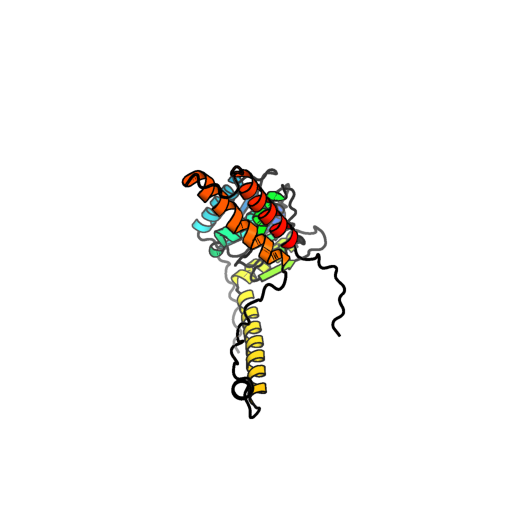2.666 1.286 1.00 82.75 82 LEU A C 1
ATOM 619 O O . LEU A 1 82 ? 6.577 -2.950 0.580 1.00 82.75 82 LEU A O 1
ATOM 623 N N . VAL A 1 83 ? 8.127 -3.570 2.074 1.00 85.44 83 VAL A N 1
ATOM 624 C CA . VAL A 1 83 ? 7.622 -4.947 2.214 1.00 85.44 83 VAL A CA 1
ATOM 625 C C . VAL A 1 83 ? 6.299 -4.964 2.969 1.00 85.44 83 VAL A C 1
ATOM 627 O O . VAL A 1 83 ? 5.368 -5.646 2.553 1.00 85.44 83 VAL A O 1
ATOM 630 N N . ALA A 1 84 ? 6.198 -4.192 4.052 1.00 88.31 84 ALA A N 1
ATOM 631 C CA . ALA A 1 84 ? 4.967 -4.060 4.822 1.00 88.31 84 ALA A CA 1
ATOM 632 C C . ALA A 1 84 ? 3.826 -3.483 3.965 1.00 88.31 84 ALA A C 1
ATOM 634 O O . ALA A 1 84 ? 2.723 -4.016 3.989 1.00 88.31 84 ALA A O 1
ATOM 635 N N . LEU A 1 85 ? 4.109 -2.470 3.141 1.00 85.62 85 LEU A N 1
ATOM 636 C CA . LEU A 1 85 ? 3.171 -1.912 2.163 1.00 85.62 85 LEU A CA 1
ATOM 637 C C . LEU A 1 85 ? 2.715 -2.956 1.140 1.00 85.62 85 LEU A C 1
ATOM 639 O O . LEU A 1 85 ? 1.524 -3.098 0.881 1.00 85.62 85 LEU A O 1
ATOM 643 N N . GLN A 1 86 ? 3.654 -3.720 0.585 1.00 84.50 86 GLN A N 1
ATOM 644 C CA . GLN A 1 86 ? 3.331 -4.764 -0.381 1.00 84.50 86 GLN A CA 1
ATOM 645 C C . GLN A 1 86 ? 2.474 -5.879 0.240 1.00 84.50 86 GLN A C 1
ATOM 647 O O . GLN A 1 86 ? 1.537 -6.366 -0.392 1.00 84.50 86 GLN A O 1
ATOM 652 N N . LEU A 1 87 ? 2.771 -6.284 1.477 1.00 87.12 87 LEU A N 1
ATOM 653 C CA . LEU A 1 87 ? 1.964 -7.266 2.203 1.00 87.12 87 LEU A CA 1
ATOM 654 C C . LEU A 1 87 ? 0.579 -6.717 2.542 1.00 87.12 87 LEU A C 1
ATOM 656 O O . LEU A 1 87 ? -0.391 -7.449 2.392 1.00 87.12 87 LEU A O 1
ATOM 660 N N . ALA A 1 88 ? 0.479 -5.447 2.937 1.00 87.56 88 ALA A N 1
ATOM 661 C CA . ALA A 1 88 ? -0.798 -4.787 3.186 1.00 87.56 88 ALA A CA 1
ATOM 662 C C . ALA A 1 88 ? -1.676 -4.758 1.933 1.00 87.56 88 ALA A C 1
ATOM 664 O O . ALA A 1 88 ? -2.865 -5.032 2.009 1.00 87.56 88 ALA A O 1
ATOM 665 N N . GLN A 1 89 ? -1.086 -4.513 0.765 1.00 85.50 89 GLN A N 1
ATOM 666 C CA . GLN A 1 89 ? -1.829 -4.540 -0.488 1.00 85.50 89 GLN A CA 1
ATOM 667 C C . GLN A 1 89 ? -2.327 -5.949 -0.853 1.00 85.50 89 GLN A C 1
ATOM 669 O O . GLN A 1 89 ? -3.442 -6.114 -1.342 1.00 85.50 89 GLN A O 1
ATOM 674 N N . LEU A 1 90 ? -1.493 -6.973 -0.661 1.00 85.06 90 LEU A N 1
ATOM 675 C CA . LEU A 1 90 ? -1.835 -8.350 -1.036 1.00 85.06 90 LEU A CA 1
ATOM 676 C C . LEU A 1 90 ? -2.786 -9.024 -0.041 1.00 85.06 90 LEU A C 1
ATOM 678 O O . LEU A 1 90 ? -3.611 -9.842 -0.441 1.00 85.06 90 LEU A O 1
ATOM 682 N N . TYR A 1 91 ? -2.640 -8.700 1.241 1.00 86.62 91 TYR A N 1
ATOM 683 C CA . TYR A 1 91 ? -3.313 -9.348 2.366 1.00 86.62 91 TYR A CA 1
ATOM 684 C C . TYR A 1 91 ? -4.096 -8.345 3.206 1.00 86.62 91 TYR A C 1
ATOM 686 O O . TYR A 1 91 ? -4.219 -8.517 4.416 1.00 86.62 91 TYR A O 1
ATOM 694 N N . GLY A 1 92 ? -4.619 -7.296 2.573 1.00 80.56 92 GLY A N 1
ATOM 695 C CA . GLY A 1 92 ? -5.320 -6.217 3.256 1.00 80.56 92 GLY A CA 1
ATOM 696 C C . GLY A 1 92 ? -6.462 -6.705 4.150 1.00 80.56 92 GLY A C 1
ATOM 697 O O . GLY A 1 92 ? -6.583 -6.283 5.297 1.00 80.56 92 GLY A O 1
ATOM 698 N N . ASP A 1 93 ? -7.243 -7.671 3.675 1.00 83.19 93 ASP A N 1
ATOM 699 C CA . ASP A 1 93 ? -8.336 -8.270 4.452 1.00 83.19 93 ASP A CA 1
ATOM 700 C C . ASP A 1 93 ? -7.854 -9.016 5.712 1.00 83.19 93 ASP A C 1
ATOM 702 O O . ASP A 1 93 ? -8.637 -9.288 6.623 1.00 83.19 93 ASP A O 1
ATOM 706 N N . GLU A 1 94 ? -6.572 -9.386 5.762 1.00 84.50 94 GLU A N 1
ATOM 707 C CA . GLU A 1 94 ? -5.967 -10.165 6.845 1.00 84.50 94 GLU A CA 1
ATOM 708 C C . GLU A 1 94 ? -5.223 -9.293 7.872 1.00 84.50 94 GLU A C 1
ATOM 710 O O . GLU A 1 94 ? -4.832 -9.802 8.925 1.00 84.50 94 GLU A O 1
ATOM 715 N N . ILE A 1 95 ? -5.027 -8.000 7.595 1.00 88.94 95 ILE A N 1
ATOM 716 C CA . ILE A 1 95 ? -4.285 -7.076 8.461 1.00 88.94 95 ILE A CA 1
ATOM 717 C C . ILE A 1 95 ? -5.190 -5.974 9.013 1.00 88.94 95 ILE A C 1
ATOM 719 O O . ILE A 1 95 ? -6.040 -5.421 8.324 1.00 88.94 95 ILE A O 1
ATOM 723 N N . SER A 1 96 ? -4.997 -5.629 10.285 1.00 87.06 96 SER A N 1
ATOM 724 C CA . SER A 1 96 ? -5.842 -4.638 10.967 1.00 87.06 96 SER A CA 1
ATOM 725 C C . SER A 1 96 ? -5.358 -3.201 10.771 1.00 87.06 96 SER A C 1
ATOM 727 O O . SER A 1 96 ? -6.147 -2.265 10.852 1.00 87.06 96 SER A O 1
ATOM 729 N N . GLY A 1 97 ? -4.066 -3.009 10.516 1.00 88.12 97 GLY A N 1
ATOM 730 C CA . GLY A 1 97 ? -3.482 -1.690 10.312 1.00 88.12 97 GLY A CA 1
ATOM 731 C C . GLY A 1 97 ? -2.015 -1.764 9.918 1.00 88.12 97 GLY A C 1
ATOM 732 O O . GLY A 1 97 ? -1.335 -2.771 10.157 1.00 88.12 97 GLY A O 1
ATOM 733 N N . LEU A 1 98 ? -1.536 -0.677 9.321 1.00 90.31 98 LEU A N 1
ATOM 734 C CA . LEU A 1 98 ? -0.176 -0.546 8.820 1.00 90.31 98 LEU A CA 1
ATOM 735 C C . LEU A 1 98 ? 0.528 0.637 9.488 1.00 90.31 98 LEU A C 1
ATOM 737 O O . LEU A 1 98 ? -0.012 1.737 9.577 1.00 90.31 98 LEU A O 1
ATOM 741 N N . ILE A 1 99 ? 1.760 0.414 9.932 1.00 89.75 99 ILE A N 1
ATOM 742 C CA . ILE A 1 99 ? 2.616 1.426 10.547 1.00 89.75 99 ILE A CA 1
ATOM 743 C C . ILE A 1 99 ? 3.931 1.472 9.772 1.00 89.75 99 ILE A C 1
ATOM 745 O O . ILE A 1 99 ? 4.559 0.442 9.519 1.00 89.75 99 ILE A O 1
ATOM 749 N N . ILE A 1 100 ? 4.361 2.673 9.403 1.00 87.94 100 ILE A N 1
ATOM 750 C CA . ILE A 1 100 ? 5.589 2.931 8.652 1.00 87.94 100 ILE A CA 1
ATOM 751 C C . ILE A 1 100 ? 6.437 3.922 9.429 1.00 87.94 100 ILE A C 1
ATOM 753 O O . ILE A 1 100 ? 5.970 5.006 9.774 1.00 87.94 100 ILE A O 1
ATOM 757 N N . HIS A 1 101 ? 7.700 3.581 9.665 1.00 85.31 101 HIS A N 1
ATOM 758 C CA . HIS A 1 101 ? 8.646 4.464 10.332 1.00 85.31 101 HIS A CA 1
ATOM 759 C C . HIS A 1 101 ? 9.928 4.659 9.523 1.00 85.31 101 HIS A C 1
ATOM 761 O O . HIS A 1 101 ? 10.565 3.693 9.091 1.00 85.31 101 HIS A O 1
ATOM 767 N N . SER A 1 102 ? 10.327 5.925 9.371 1.00 76.50 102 SER A N 1
ATOM 768 C CA . SER A 1 102 ? 11.606 6.345 8.789 1.00 76.50 102 SE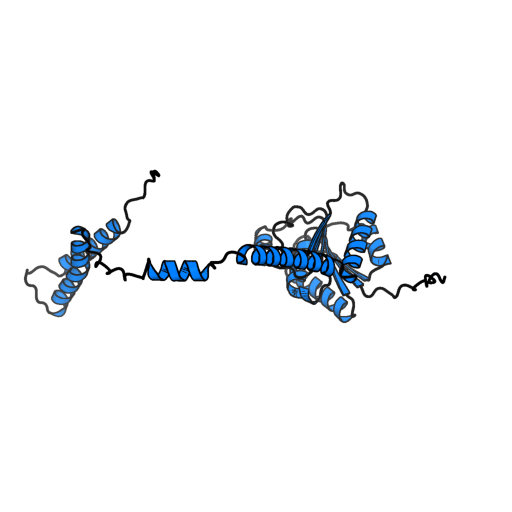R A CA 1
ATOM 769 C C . SER A 1 102 ? 11.911 5.669 7.447 1.00 76.50 102 SER A C 1
ATOM 771 O O . SER A 1 102 ? 13.016 5.176 7.223 1.00 76.50 102 SER A O 1
ATOM 773 N N . PHE A 1 103 ? 10.930 5.601 6.543 1.00 74.62 103 PHE A N 1
ATOM 774 C CA . PHE A 1 103 ? 11.139 4.990 5.235 1.00 74.62 103 PHE A CA 1
ATOM 775 C C . PHE A 1 103 ? 12.210 5.758 4.449 1.00 74.62 103 PHE A C 1
ATOM 777 O O . PHE A 1 103 ? 12.072 6.945 4.166 1.00 74.62 103 PHE A O 1
ATOM 784 N N . LYS A 1 104 ? 13.290 5.061 4.093 1.00 71.44 104 LYS A N 1
ATOM 785 C CA . LYS A 1 104 ? 14.370 5.575 3.248 1.00 71.44 104 LYS A CA 1
ATOM 786 C C . LYS A 1 104 ? 14.823 4.464 2.321 1.00 71.44 104 LYS A C 1
ATOM 788 O O . LYS A 1 104 ? 15.543 3.563 2.745 1.00 71.44 104 LYS A O 1
ATOM 793 N N . TRP A 1 105 ? 14.409 4.531 1.061 1.00 68.94 105 TRP A N 1
ATOM 794 C CA . TRP A 1 105 ? 14.745 3.504 0.080 1.00 68.94 105 TRP A CA 1
ATOM 795 C C . TRP A 1 105 ? 16.183 3.637 -0.424 1.00 68.94 105 TRP A C 1
ATOM 797 O O . TRP A 1 105 ? 16.525 4.593 -1.128 1.00 68.94 105 TRP A O 1
ATOM 807 N N . HIS A 1 106 ? 17.009 2.629 -0.142 1.00 64.88 106 HIS A N 1
ATOM 808 C CA . HIS A 1 106 ? 18.400 2.571 -0.623 1.00 64.88 106 HIS A CA 1
ATOM 809 C C . HIS A 1 106 ? 18.597 1.637 -1.835 1.00 64.88 106 HIS A C 1
ATOM 811 O O . HIS A 1 106 ? 19.712 1.496 -2.347 1.00 64.88 106 HIS A O 1
ATOM 817 N N . GLY A 1 107 ? 17.530 0.992 -2.316 1.00 64.81 107 GLY A N 1
ATOM 818 C CA . GLY A 1 107 ? 17.582 -0.006 -3.384 1.00 64.81 107 GLY A CA 1
ATOM 819 C C . GLY A 1 107 ? 17.478 0.546 -4.820 1.00 64.81 107 GLY A C 1
ATOM 820 O O . GLY A 1 107 ? 17.431 1.755 -5.073 1.00 64.81 107 GLY A O 1
ATOM 821 N N . PRO A 1 108 ? 17.415 -0.335 -5.835 1.00 65.06 108 PRO A N 1
ATOM 822 C CA . PRO A 1 108 ? 17.303 0.083 -7.228 1.00 65.06 108 PRO A CA 1
ATOM 823 C C . PRO A 1 108 ? 15.945 0.748 -7.502 1.00 65.06 108 PRO A C 1
ATOM 825 O O . PRO A 1 108 ? 14.893 0.133 -7.344 1.00 65.06 108 PRO A O 1
ATOM 828 N N . ARG A 1 109 ? 15.966 1.984 -8.022 1.00 67.31 109 ARG A N 1
ATOM 829 C CA . ARG A 1 109 ? 14.768 2.793 -8.354 1.00 67.31 109 ARG A CA 1
ATOM 830 C C . ARG A 1 109 ? 13.736 2.095 -9.254 1.00 67.31 109 ARG A C 1
ATOM 832 O O . ARG A 1 109 ? 12.592 2.520 -9.308 1.00 67.31 109 ARG A O 1
ATOM 839 N N . LYS A 1 110 ? 14.124 1.047 -9.992 1.00 69.56 110 LYS A N 1
ATOM 840 C CA . LYS A 1 110 ? 13.206 0.269 -10.842 1.00 69.56 110 LYS A CA 1
ATOM 841 C C . LYS A 1 110 ? 12.191 -0.539 -10.031 1.00 69.56 110 LYS A C 1
ATOM 843 O O . LYS A 1 110 ? 11.049 -0.629 -10.457 1.00 69.56 110 LYS A O 1
ATOM 848 N N . LEU A 1 111 ? 12.613 -1.121 -8.905 1.00 64.38 111 LEU A N 1
ATOM 849 C CA . LEU A 1 111 ? 11.717 -1.874 -8.025 1.00 64.38 111 LEU A CA 1
ATOM 850 C C . LEU A 1 111 ? 10.756 -0.928 -7.318 1.00 64.38 111 LEU A C 1
ATOM 852 O O . LEU A 1 111 ? 9.563 -1.188 -7.321 1.00 64.38 111 LEU A O 1
ATOM 856 N N . LEU A 1 112 ? 11.270 0.209 -6.841 1.00 67.19 112 LEU A N 1
ATOM 857 C CA . LEU A 1 112 ? 10.448 1.269 -6.270 1.00 67.19 112 LEU A CA 1
ATOM 858 C C . LEU A 1 112 ? 9.345 1.696 -7.240 1.00 67.19 112 LEU A C 1
ATOM 860 O O . LEU A 1 112 ? 8.185 1.645 -6.880 1.00 67.19 112 LEU A O 1
ATOM 864 N N . LYS A 1 113 ? 9.692 1.989 -8.500 1.00 70.44 113 LYS A N 1
ATOM 865 C CA . LYS A 1 113 ? 8.705 2.363 -9.523 1.00 70.44 113 LYS A CA 1
ATOM 866 C C . LYS A 1 113 ? 7.677 1.280 -9.825 1.00 70.44 113 LYS A C 1
ATOM 868 O O . LYS A 1 113 ? 6.551 1.622 -10.144 1.00 70.44 113 LYS A O 1
ATOM 873 N N . LYS A 1 114 ? 8.075 0.004 -9.790 1.00 69.81 114 LYS A N 1
ATOM 874 C CA . LYS A 1 114 ? 7.155 -1.118 -10.007 1.00 69.81 114 LYS A CA 1
ATOM 875 C C . LYS A 1 114 ? 6.172 -1.236 -8.845 1.00 69.81 114 LYS A C 1
ATOM 877 O O . LYS A 1 114 ? 4.994 -1.442 -9.062 1.00 69.81 114 LYS A O 1
ATOM 882 N N . ILE A 1 115 ? 6.669 -1.083 -7.623 1.00 66.44 115 ILE A N 1
ATOM 883 C CA . ILE A 1 115 ? 5.839 -1.165 -6.426 1.00 66.44 115 ILE A CA 1
ATOM 884 C C . ILE A 1 115 ? 4.938 0.062 -6.342 1.00 66.44 115 ILE A C 1
ATOM 886 O O . ILE A 1 115 ? 3.745 -0.115 -6.206 1.00 66.44 115 ILE A O 1
ATOM 890 N N . GLN A 1 116 ? 5.457 1.273 -6.559 1.00 67.69 116 GLN A N 1
ATOM 891 C CA . GLN A 1 116 ? 4.679 2.516 -6.672 1.00 67.69 116 GLN A CA 1
ATOM 892 C C . GLN A 1 116 ? 3.593 2.443 -7.749 1.00 67.69 116 GLN A C 1
ATOM 894 O O . GLN A 1 116 ? 2.471 2.867 -7.514 1.00 67.69 116 GLN A O 1
ATOM 899 N N . SER A 1 117 ? 3.895 1.867 -8.921 1.00 65.06 117 SER A N 1
ATOM 900 C CA . SER A 1 117 ? 2.888 1.675 -9.971 1.00 65.06 117 SER A CA 1
ATOM 901 C C . SER A 1 117 ? 1.850 0.615 -9.641 1.00 65.06 117 SER A C 1
ATOM 903 O O . SER A 1 117 ? 0.901 0.472 -10.395 1.00 65.06 117 SER A O 1
ATOM 905 N N . ASP A 1 118 ? 2.056 -0.172 -8.593 1.00 64.88 118 ASP A N 1
ATOM 906 C CA . ASP A 1 118 ? 1.090 -1.165 -8.143 1.00 64.88 118 ASP A CA 1
ATOM 907 C C . ASP A 1 118 ? 0.371 -0.657 -6.873 1.00 64.88 118 ASP A C 1
ATOM 909 O O . ASP A 1 118 ? -0.788 -1.003 -6.663 1.00 64.88 118 ASP A O 1
ATOM 913 N N . LEU A 1 119 ? 0.992 0.231 -6.084 1.00 67.19 119 LEU A N 1
ATOM 914 C CA . LEU A 1 119 ? 0.530 0.780 -4.803 1.00 67.19 119 LEU A CA 1
ATOM 915 C C . LEU A 1 119 ? -0.564 1.852 -4.965 1.00 67.19 119 LEU A C 1
ATOM 917 O O . LEU A 1 119 ? -0.369 3.021 -4.651 1.00 67.19 119 LEU A O 1
ATOM 921 N N . TYR A 1 120 ? -1.735 1.471 -5.468 1.00 60.56 120 TYR A N 1
ATOM 922 C CA . TYR A 1 120 ? -2.824 2.432 -5.686 1.00 60.56 120 TYR A CA 1
ATOM 923 C C . TYR A 1 120 ? -3.874 2.481 -4.582 1.00 60.56 120 TYR A C 1
ATOM 925 O O . TYR A 1 120 ? -4.619 3.456 -4.516 1.00 60.56 120 TYR A O 1
ATOM 933 N N . LEU A 1 121 ? -3.959 1.457 -3.732 1.00 72.19 121 LEU A N 1
ATOM 934 C CA . LEU A 1 121 ? -4.998 1.388 -2.713 1.00 72.19 121 LEU A CA 1
ATOM 935 C C . LEU A 1 121 ? -4.566 0.485 -1.559 1.00 72.19 121 LEU A C 1
ATOM 937 O O . LEU A 1 121 ? -4.144 -0.652 -1.782 1.00 72.19 121 LEU A O 1
ATOM 941 N N . ILE A 1 122 ? -4.669 1.007 -0.343 1.00 80.44 122 ILE A N 1
ATOM 942 C CA . ILE A 1 122 ? -4.551 0.253 0.905 1.00 80.44 122 ILE A CA 1
ATOM 943 C C . ILE A 1 122 ? -5.863 0.473 1.643 1.00 80.44 122 ILE A C 1
ATOM 945 O O . ILE A 1 122 ? -6.199 1.612 1.931 1.00 80.44 122 ILE A O 1
ATOM 949 N N . ASP A 1 123 ? -6.601 -0.587 1.953 1.00 80.38 123 ASP A N 1
ATOM 950 C CA . ASP A 1 123 ? -7.922 -0.471 2.596 1.00 80.38 123 ASP A CA 1
ATOM 951 C C . ASP A 1 123 ? -7.829 -0.374 4.131 1.00 80.38 123 ASP A C 1
ATOM 953 O O . ASP A 1 123 ? -8.829 -0.285 4.840 1.00 80.38 123 ASP A O 1
ATOM 957 N N . GLN A 1 124 ? -6.610 -0.403 4.662 1.00 86.50 124 GLN A N 1
ATOM 958 C CA . GLN A 1 124 ? -6.304 -0.434 6.083 1.00 86.50 124 GLN A CA 1
ATOM 959 C C . GLN A 1 124 ? -5.814 0.934 6.523 1.00 86.50 124 GLN A C 1
ATOM 961 O O . GLN A 1 124 ? -5.160 1.646 5.754 1.00 86.50 124 GLN A O 1
ATOM 966 N N . PRO A 1 125 ? -6.066 1.305 7.782 1.00 86.56 125 PRO A N 1
ATOM 967 C CA . PRO A 1 125 ? -5.556 2.559 8.272 1.00 86.56 125 PRO A CA 1
ATOM 968 C C . PRO A 1 125 ? -4.029 2.528 8.352 1.00 86.56 125 PRO A C 1
ATOM 970 O O . PRO A 1 125 ? -3.417 1.535 8.768 1.00 86.56 125 PRO A O 1
ATOM 973 N N . LEU A 1 126 ? -3.430 3.649 7.968 1.00 87.44 126 LEU A N 1
ATOM 974 C CA . LEU A 1 126 ? -1.998 3.824 7.815 1.00 87.44 126 LEU A CA 1
ATOM 975 C C . LEU A 1 126 ? -1.487 4.899 8.778 1.00 87.44 126 LEU A C 1
ATOM 977 O O . LEU A 1 126 ? -1.979 6.026 8.799 1.00 87.44 126 LEU A O 1
ATOM 981 N N . MET A 1 127 ? -0.442 4.573 9.534 1.00 87.00 127 MET A N 1
ATOM 982 C CA . MET A 1 127 ? 0.348 5.541 10.292 1.00 87.00 127 MET A CA 1
ATOM 983 C C . MET A 1 127 ? 1.718 5.711 9.648 1.00 87.00 127 MET A C 1
ATOM 985 O O . MET A 1 127 ? 2.464 4.739 9.519 1.00 87.00 127 MET A O 1
ATOM 989 N N . THR A 1 128 ? 2.083 6.938 9.294 1.00 85.94 128 THR A N 1
ATOM 990 C CA . THR A 1 128 ? 3.421 7.275 8.802 1.00 85.94 128 THR A CA 1
ATOM 991 C C . THR A 1 128 ? 4.162 8.085 9.857 1.00 85.94 128 THR A C 1
ATOM 993 O O . THR A 1 128 ? 3.627 9.014 10.458 1.00 85.94 128 THR A O 1
ATOM 996 N N . ILE A 1 129 ? 5.409 7.714 10.130 1.00 83.38 129 ILE A N 1
ATOM 997 C CA . ILE A 1 129 ? 6.242 8.357 11.146 1.00 83.38 129 ILE A CA 1
ATOM 998 C C . ILE A 1 129 ? 7.559 8.749 10.498 1.00 83.38 129 ILE A C 1
ATOM 1000 O O . ILE A 1 129 ? 8.302 7.877 10.044 1.00 83.38 129 ILE A O 1
ATOM 1004 N N . ASN A 1 130 ? 7.865 10.047 10.476 1.00 76.50 130 ASN A N 1
ATOM 1005 C CA . ASN A 1 130 ? 9.094 10.586 9.874 1.00 76.50 130 ASN A CA 1
ATOM 1006 C C . ASN A 1 130 ? 9.340 10.090 8.431 1.00 76.50 130 ASN A C 1
ATOM 1008 O O . ASN A 1 130 ? 10.460 9.716 8.078 1.00 76.50 130 ASN A O 1
ATOM 1012 N N . SER A 1 131 ? 8.287 10.038 7.611 1.00 68.69 131 SER A N 1
ATOM 1013 C CA . SER A 1 131 ? 8.329 9.527 6.237 1.00 68.69 131 SER A CA 1
ATOM 1014 C C . SER A 1 131 ? 7.674 10.523 5.280 1.00 68.69 131 SER A C 1
ATOM 1016 O O . SER A 1 131 ? 6.497 10.389 4.969 1.00 68.69 131 SER A O 1
ATOM 1018 N N . GLU A 1 132 ? 8.450 11.503 4.812 1.00 63.81 132 GLU A N 1
ATOM 1019 C CA . GLU A 1 132 ? 7.982 12.555 3.889 1.00 63.81 132 GLU A CA 1
ATOM 1020 C C . GLU A 1 132 ? 7.809 12.050 2.442 1.00 63.81 132 GLU A C 1
ATOM 1022 O O . GLU A 1 132 ? 7.034 12.606 1.677 1.00 63.81 132 GLU A O 1
ATOM 1027 N N . ASP A 1 133 ? 8.509 10.980 2.050 1.00 61.69 133 ASP A N 1
ATOM 1028 C CA . ASP A 1 133 ? 8.650 10.599 0.634 1.00 61.69 133 ASP A CA 1
ATOM 1029 C C . ASP A 1 133 ? 7.440 9.846 0.029 1.00 61.69 133 ASP A C 1
ATOM 1031 O O . ASP A 1 133 ? 7.427 9.618 -1.178 1.00 61.69 133 ASP A O 1
ATOM 1035 N N . PHE A 1 134 ? 6.453 9.415 0.829 1.00 62.34 134 PHE A N 1
ATOM 1036 C CA . PHE A 1 134 ? 5.384 8.495 0.382 1.00 62.34 134 PHE A CA 1
ATOM 1037 C C . PHE A 1 134 ? 3.952 8.901 0.759 1.00 62.34 134 PHE A C 1
ATOM 1039 O O . PHE A 1 134 ? 3.011 8.258 0.293 1.00 62.34 134 PHE A O 1
ATOM 1046 N N . SER A 1 135 ? 3.762 9.934 1.583 1.00 60.97 135 SER A N 1
ATOM 1047 C CA . SER A 1 135 ? 2.425 10.370 2.016 1.00 60.97 135 SER A CA 1
ATOM 1048 C C . SER A 1 135 ? 1.546 10.811 0.843 1.00 60.97 135 SER A C 1
ATOM 1050 O O . SER A 1 135 ? 0.354 10.526 0.838 1.00 60.97 135 SER A O 1
ATOM 1052 N N . ASP A 1 136 ? 2.142 11.435 -0.172 1.00 63.22 136 ASP A N 1
ATOM 1053 C CA . ASP A 1 136 ? 1.408 11.995 -1.312 1.00 63.22 136 ASP A CA 1
ATOM 1054 C C . ASP A 1 136 ? 1.036 10.955 -2.389 1.00 63.22 136 ASP A C 1
ATOM 1056 O O . ASP A 1 136 ? 0.195 11.225 -3.246 1.00 63.22 136 ASP A O 1
ATOM 1060 N N . GLU A 1 137 ? 1.672 9.777 -2.389 1.00 66.31 137 GLU A N 1
ATOM 1061 C CA . GLU A 1 137 ? 1.503 8.757 -3.440 1.00 66.31 137 GLU A CA 1
ATOM 1062 C C . GLU A 1 137 ? 0.562 7.616 -3.022 1.00 66.31 137 GLU A C 1
ATOM 1064 O O . GLU A 1 137 ? -0.001 6.937 -3.880 1.00 66.31 137 GLU A O 1
ATOM 1069 N N . ILE A 1 138 ? 0.355 7.413 -1.717 1.00 68.94 138 ILE A N 1
ATOM 1070 C CA . ILE A 1 138 ? -0.459 6.318 -1.179 1.00 68.94 138 ILE A CA 1
ATOM 1071 C C . ILE A 1 138 ? -1.879 6.807 -0.902 1.00 68.94 138 ILE A C 1
ATOM 1073 O O . ILE A 1 138 ? -2.085 7.748 -0.142 1.00 68.94 138 ILE A O 1
ATOM 1077 N N . SER A 1 139 ? -2.871 6.102 -1.446 1.00 65.06 139 SER A N 1
ATOM 1078 C CA . SER A 1 139 ? -4.268 6.268 -1.046 1.00 65.06 139 SER A CA 1
ATOM 1079 C C . SER A 1 139 ? -4.637 5.208 -0.006 1.00 65.06 139 SER A C 1
ATOM 1081 O O . SER A 1 139 ? -4.631 4.012 -0.301 1.00 65.06 139 SER A O 1
ATOM 1083 N N . ALA A 1 140 ? -4.927 5.658 1.214 1.00 69.75 140 ALA A N 1
ATOM 1084 C CA . ALA A 1 140 ? -5.476 4.845 2.295 1.00 69.75 140 ALA A CA 1
ATOM 1085 C C . ALA A 1 140 ? -6.690 5.565 2.907 1.00 69.75 140 ALA A C 1
ATOM 1087 O O . ALA A 1 140 ? -6.720 6.799 2.875 1.00 69.75 140 ALA A O 1
ATOM 1088 N N . PRO A 1 141 ? -7.676 4.846 3.477 1.00 67.19 141 PRO A N 1
ATOM 1089 C CA . PRO A 1 141 ? -8.884 5.458 4.035 1.00 67.19 141 PRO A CA 1
ATOM 1090 C C . PRO A 1 141 ? -8.569 6.406 5.194 1.00 67.19 141 PRO A C 1
ATOM 1092 O O . PRO A 1 141 ? -9.254 7.400 5.402 1.00 67.19 141 PRO A O 1
ATOM 1095 N N . THR A 1 142 ? -7.503 6.134 5.947 1.00 71.75 142 THR A N 1
ATOM 1096 C CA . THR A 1 142 ? -7.039 7.021 7.014 1.00 71.75 142 THR A CA 1
ATOM 1097 C C . THR A 1 142 ? -5.522 7.031 7.038 1.00 71.75 142 THR A C 1
ATOM 1099 O O . THR A 1 142 ? -4.899 5.981 7.199 1.00 71.75 142 THR A O 1
ATOM 1102 N N . ILE A 1 143 ? -4.930 8.219 6.894 1.00 78.69 143 ILE A N 1
ATOM 1103 C CA . ILE A 1 143 ? -3.484 8.433 6.978 1.00 78.69 143 ILE A CA 1
ATOM 1104 C C . ILE A 1 143 ? -3.206 9.336 8.177 1.00 78.69 143 ILE A C 1
ATOM 1106 O O . ILE A 1 143 ? -3.608 10.499 8.201 1.00 78.69 143 ILE A O 1
ATOM 1110 N N . ARG A 1 144 ? -2.506 8.801 9.179 1.00 79.50 144 ARG A N 1
ATOM 1111 C CA . ARG A 1 144 ? -1.999 9.569 10.320 1.00 79.50 144 ARG A CA 1
ATOM 1112 C C . ARG A 1 144 ? -0.513 9.821 10.133 1.00 79.50 144 ARG A C 1
ATOM 1114 O O . ARG A 1 144 ? 0.293 8.912 10.314 1.00 79.50 144 ARG A O 1
ATOM 1121 N N . GLU A 1 145 ? -0.157 11.061 9.832 1.00 79.56 145 GLU A N 1
ATOM 1122 C CA . GLU A 1 145 ? 1.238 11.484 9.765 1.00 79.56 145 GLU A CA 1
ATOM 1123 C C . GLU A 1 145 ? 1.708 12.006 11.127 1.00 79.56 145 GLU A C 1
ATOM 1125 O O . GLU A 1 145 ? 1.105 12.902 11.723 1.00 79.56 145 GLU A O 1
ATOM 1130 N N . VAL A 1 146 ? 2.792 11.427 11.640 1.00 78.69 146 VAL A N 1
ATOM 1131 C CA . VAL A 1 146 ? 3.434 11.854 12.884 1.00 78.69 146 VAL A CA 1
ATOM 1132 C C . VAL A 1 146 ? 4.880 12.229 12.597 1.00 78.69 146 VAL A C 1
ATOM 1134 O O . VAL A 1 146 ? 5.762 11.379 12.465 1.00 78.69 146 VAL A O 1
ATOM 1137 N N . THR A 1 147 ? 5.143 13.529 12.542 1.00 76.31 147 THR A N 1
ATOM 1138 C CA . THR A 1 147 ? 6.505 14.060 12.469 1.00 76.31 147 THR A CA 1
ATOM 1139 C C . THR A 1 147 ? 7.058 14.216 13.885 1.00 76.31 147 THR A C 1
ATOM 1141 O O . THR A 1 147 ? 6.601 15.055 14.664 1.00 76.31 147 THR A O 1
ATOM 1144 N N . MET A 1 148 ? 8.048 13.406 14.245 1.00 69.12 148 MET A N 1
ATOM 1145 C CA . MET A 1 148 ? 8.749 13.487 15.525 1.00 69.12 148 MET A CA 1
ATOM 1146 C C . MET A 1 148 ? 10.044 14.284 15.357 1.00 69.12 148 MET A C 1
ATOM 1148 O O . MET A 1 148 ? 10.917 13.937 14.564 1.00 69.12 148 MET A O 1
ATOM 1152 N N . LEU A 1 149 ? 10.173 15.371 16.121 1.00 60.12 149 LEU A N 1
ATOM 1153 C CA . LEU A 1 149 ? 11.368 16.211 16.135 1.00 60.12 149 LEU A CA 1
ATOM 1154 C C . LEU A 1 149 ? 12.470 15.547 16.976 1.00 60.12 149 LEU A C 1
ATOM 1156 O O . LEU A 1 149 ? 12.369 15.494 18.201 1.00 60.12 149 LEU A O 1
ATOM 1160 N N . ASN A 1 150 ? 13.552 15.149 16.299 1.00 56.22 150 ASN A N 1
ATOM 1161 C CA . ASN A 1 150 ? 14.717 14.408 16.807 1.00 56.22 150 ASN A CA 1
ATOM 1162 C C . ASN A 1 150 ? 14.438 12.928 17.130 1.00 56.22 150 ASN A C 1
ATOM 1164 O O . ASN A 1 150 ? 13.357 12.594 17.604 1.00 56.22 150 ASN A O 1
ATOM 1168 N N . ASP A 1 151 ? 15.461 12.077 16.936 1.00 55.50 151 ASP A N 1
ATOM 1169 C CA . ASP A 1 151 ? 15.564 10.626 17.247 1.00 55.50 151 ASP A CA 1
ATOM 1170 C C . ASP A 1 151 ? 15.371 10.280 18.746 1.00 55.50 151 ASP A C 1
ATOM 1172 O O . ASP A 1 151 ? 15.914 9.315 19.286 1.00 55.50 151 ASP A O 1
ATOM 1176 N N . SER A 1 152 ? 14.646 11.118 19.476 1.00 50.88 152 SER A N 1
ATOM 1177 C CA . SER A 1 152 ? 14.528 11.078 20.915 1.00 50.88 152 SER A CA 1
ATOM 1178 C C . SER A 1 152 ? 13.283 10.307 21.329 1.00 50.88 152 SER A C 1
ATOM 1180 O O . SER A 1 152 ? 12.184 10.848 21.427 1.00 50.88 152 SER A O 1
ATOM 1182 N N . ILE A 1 153 ? 13.595 9.088 21.760 1.00 59.38 153 ILE A N 1
ATOM 1183 C CA . ILE A 1 153 ? 12.908 8.239 22.729 1.00 59.38 153 ILE A CA 1
ATOM 1184 C C . ILE A 1 153 ? 11.803 7.384 22.113 1.00 59.38 153 ILE A C 1
ATOM 1186 O O . ILE A 1 153 ? 10.632 7.743 22.065 1.00 59.38 153 ILE A O 1
ATOM 1190 N N . ASP A 1 154 ? 12.211 6.169 21.779 1.00 66.62 154 ASP A N 1
ATOM 1191 C CA . ASP A 1 154 ? 11.409 4.972 21.532 1.00 66.62 154 ASP A CA 1
ATOM 1192 C C . ASP A 1 154 ? 10.135 4.822 22.387 1.00 66.62 154 ASP A C 1
ATOM 1194 O O . ASP A 1 154 ? 9.168 4.209 21.954 1.00 66.62 154 ASP A O 1
ATOM 1198 N N . LEU A 1 155 ? 10.103 5.399 23.592 1.00 69.56 155 LEU A N 1
ATOM 1199 C CA . LEU A 1 155 ? 8.922 5.454 24.455 1.00 69.56 155 LEU A CA 1
ATOM 1200 C C . LEU A 1 155 ? 7.787 6.290 23.851 1.00 69.56 155 LEU A C 1
ATOM 1202 O O . LEU A 1 155 ? 6.638 5.866 23.895 1.00 69.56 155 LEU A O 1
ATOM 1206 N N . ALA A 1 156 ? 8.100 7.452 23.272 1.00 74.31 156 ALA A N 1
ATOM 1207 C CA . ALA A 1 156 ? 7.111 8.284 22.589 1.00 74.31 156 ALA A CA 1
ATOM 1208 C C . ALA A 1 156 ? 6.609 7.587 21.318 1.00 74.31 156 ALA A C 1
ATOM 1210 O O . ALA A 1 156 ? 5.422 7.644 21.007 1.00 74.31 156 ALA A O 1
ATOM 1211 N N . LEU A 1 157 ? 7.496 6.873 20.615 1.00 78.81 157 LEU A N 1
ATOM 1212 C CA . LEU A 1 157 ? 7.118 6.041 19.476 1.00 78.81 157 LEU A CA 1
ATOM 1213 C C . LEU A 1 157 ? 6.175 4.911 19.900 1.00 78.81 157 LEU A C 1
ATOM 1215 O O . LEU A 1 157 ? 5.110 4.754 19.306 1.00 78.81 157 LEU A O 1
ATOM 1219 N N . ALA A 1 158 ? 6.523 4.174 20.955 1.00 80.06 158 ALA A N 1
ATOM 1220 C CA . ALA A 1 158 ? 5.682 3.114 21.492 1.00 80.06 158 ALA A CA 1
ATOM 1221 C C . ALA A 1 158 ? 4.315 3.654 21.931 1.00 80.06 158 ALA A C 1
ATOM 1223 O O . ALA A 1 158 ? 3.298 3.077 21.563 1.00 80.06 158 ALA A O 1
ATOM 1224 N N . GLU A 1 159 ? 4.262 4.780 22.649 1.00 81.94 159 GLU A N 1
ATOM 1225 C CA . GLU A 1 159 ? 3.004 5.412 23.066 1.00 81.94 159 GLU A CA 1
ATOM 1226 C C . GLU A 1 159 ? 2.108 5.762 21.869 1.00 81.94 159 GLU A C 1
ATOM 1228 O O . GLU A 1 159 ? 0.915 5.458 21.884 1.00 81.94 159 GLU A O 1
ATOM 1233 N N . GLN A 1 160 ? 2.678 6.336 20.807 1.00 83.31 160 GLN A N 1
ATOM 1234 C CA . GLN A 1 160 ? 1.925 6.676 19.597 1.00 83.31 160 GLN A CA 1
ATOM 1235 C C . GLN A 1 160 ? 1.431 5.430 18.853 1.00 83.31 160 GLN A C 1
ATOM 1237 O O . GLN A 1 160 ? 0.279 5.390 18.428 1.00 83.31 160 GLN A O 1
ATOM 1242 N N . VAL A 1 161 ? 2.269 4.396 18.747 1.00 86.31 161 VAL A N 1
ATOM 1243 C CA . VAL A 1 161 ? 1.906 3.098 18.159 1.00 86.31 161 VAL A CA 1
ATOM 1244 C C . VAL A 1 161 ? 0.784 2.433 18.971 1.00 86.31 161 VAL A C 1
ATOM 1246 O O . VAL A 1 161 ? -0.209 1.979 18.403 1.00 86.31 161 VAL A O 1
ATOM 1249 N N . HIS A 1 162 ? 0.878 2.441 20.304 1.00 84.44 162 HIS A N 1
ATOM 1250 C CA . HIS A 1 162 ? -0.172 1.957 21.205 1.00 84.44 162 HIS A CA 1
ATOM 1251 C C . HIS A 1 162 ? -1.486 2.725 21.036 1.00 84.44 162 HIS A C 1
ATOM 1253 O O . HIS A 1 162 ? -2.549 2.102 20.976 1.00 84.44 162 HIS A O 1
ATOM 1259 N N . ALA A 1 163 ? -1.426 4.057 20.979 1.00 84.06 163 ALA A N 1
ATOM 1260 C CA . ALA A 1 163 ? -2.598 4.899 20.773 1.00 84.06 163 ALA A CA 1
ATOM 1261 C C . ALA A 1 163 ? -3.268 4.574 19.433 1.00 84.06 163 ALA A C 1
ATOM 1263 O O . ALA A 1 163 ? -4.451 4.246 19.413 1.00 84.06 163 ALA A O 1
ATOM 1264 N N . PHE A 1 164 ? -2.484 4.534 18.353 1.00 86.69 164 PHE A N 1
ATOM 1265 C CA . PHE A 1 164 ? -2.946 4.183 17.012 1.00 86.69 164 PHE A CA 1
ATOM 1266 C C . PHE A 1 164 ? -3.663 2.826 16.984 1.00 86.69 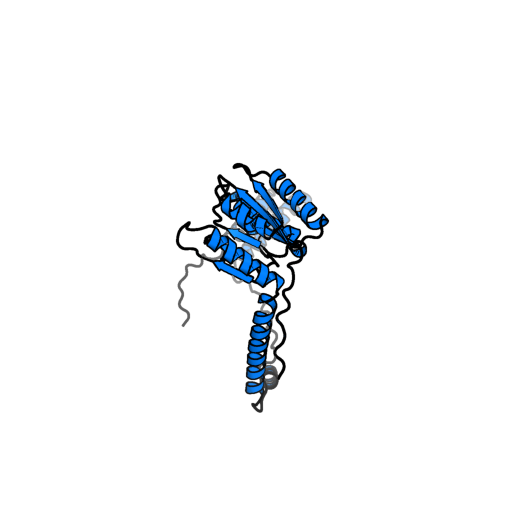164 PHE A C 1
ATOM 1268 O O . PHE A 1 164 ? -4.804 2.744 16.543 1.00 86.69 164 PHE A O 1
ATOM 1275 N N . MET A 1 165 ? -3.059 1.761 17.518 1.00 86.38 165 MET A N 1
ATOM 1276 C CA . MET A 1 165 ? -3.696 0.434 17.517 1.00 86.38 165 MET A CA 1
ATOM 1277 C C . MET A 1 165 ? -4.980 0.384 18.352 1.00 86.38 165 MET A C 1
ATOM 1279 O O . MET A 1 165 ? -5.935 -0.303 17.986 1.00 86.38 165 MET A O 1
ATOM 1283 N N . ASN A 1 166 ? -5.025 1.104 19.475 1.00 86.00 166 ASN A N 1
ATOM 1284 C CA . ASN A 1 166 ? -6.241 1.193 20.277 1.00 86.00 166 ASN A CA 1
ATOM 1285 C C . ASN A 1 166 ? -7.348 1.964 19.546 1.00 86.00 166 ASN A C 1
ATOM 1287 O O . ASN A 1 166 ? -8.502 1.553 19.642 1.00 86.00 166 ASN A O 1
ATOM 1291 N N . GLU A 1 167 ? -7.008 3.026 18.811 1.00 83.19 167 GLU A N 1
ATOM 1292 C CA . GLU A 1 167 ? -7.940 3.795 17.975 1.00 83.19 167 GLU A CA 1
ATOM 1293 C C . GLU A 1 167 ? -8.503 2.936 16.828 1.00 83.19 167 GLU A C 1
ATOM 1295 O O . GLU A 1 167 ? -9.725 2.881 16.668 1.00 83.19 167 GLU A O 1
ATOM 1300 N N . VAL A 1 168 ? -7.644 2.183 16.120 1.00 85.00 168 VAL A N 1
ATOM 1301 C CA . VAL A 1 168 ? -8.045 1.196 15.091 1.00 85.00 168 VAL A CA 1
ATOM 1302 C C . VAL A 1 168 ? -9.050 0.208 15.665 1.00 85.00 168 VAL A C 1
ATOM 1304 O O . VAL A 1 168 ? -10.131 0.011 15.115 1.00 85.00 168 VAL A O 1
ATOM 1307 N N . ARG A 1 169 ? -8.701 -0.414 16.796 1.00 80.69 169 ARG A N 1
ATOM 1308 C CA . ARG A 1 169 ? -9.528 -1.451 17.420 1.00 80.69 169 ARG A CA 1
ATOM 1309 C C . ARG A 1 169 ? -10.844 -0.892 17.949 1.00 80.69 169 ARG A C 1
ATOM 1311 O O . ARG A 1 169 ? -11.858 -1.583 17.937 1.00 80.69 169 ARG A O 1
ATOM 1318 N N . ALA A 1 170 ? -10.823 0.337 18.453 1.00 79.62 170 ALA A N 1
ATOM 1319 C CA . ALA A 1 170 ? -12.022 1.024 18.908 1.00 79.62 170 ALA A CA 1
ATOM 1320 C C . ALA A 1 170 ? -12.920 1.468 17.740 1.00 79.62 170 ALA A C 1
ATOM 1322 O O . ALA A 1 170 ? -14.074 1.808 17.981 1.00 79.62 170 ALA A O 1
ATOM 1323 N N . GLY A 1 171 ? -12.419 1.440 16.499 1.00 74.38 171 GLY A N 1
ATOM 1324 C CA . GLY A 1 171 ? -13.166 1.842 15.311 1.00 74.38 171 GLY A CA 1
ATOM 1325 C C . GLY A 1 171 ? -13.443 3.343 15.250 1.00 74.38 171 GLY A C 1
ATOM 1326 O O . GLY A 1 171 ? -14.349 3.751 14.535 1.00 74.38 171 GLY A O 1
ATOM 1327 N N . ILE A 1 172 ? -12.683 4.161 15.991 1.00 67.81 172 ILE A N 1
ATOM 1328 C CA . ILE A 1 172 ? -12.941 5.606 16.140 1.00 67.81 172 ILE A CA 1
ATOM 1329 C C . ILE A 1 172 ? -12.884 6.315 14.780 1.00 67.81 172 ILE A C 1
ATOM 1331 O O . ILE A 1 172 ? -13.718 7.164 14.493 1.00 67.81 172 ILE A O 1
ATOM 1335 N N . TRP A 1 173 ? -11.970 5.912 13.895 1.00 62.38 173 TRP A N 1
ATOM 1336 C CA . TRP A 1 173 ? -11.861 6.511 12.559 1.00 62.38 173 TRP A CA 1
ATOM 1337 C C . TRP A 1 173 ? -13.030 6.185 11.625 1.00 62.38 173 TRP A C 1
ATOM 1339 O O . TRP A 1 173 ? -13.201 6.868 10.626 1.00 62.38 173 TRP A O 1
ATOM 1349 N N . ALA A 1 174 ? -13.862 5.189 11.944 1.00 56.78 174 ALA A N 1
ATOM 1350 C CA . ALA A 1 174 ? -15.054 4.889 11.155 1.00 56.78 174 ALA A CA 1
ATOM 1351 C C . ALA A 1 174 ? -16.270 5.758 11.529 1.00 56.78 174 ALA A C 1
ATOM 1353 O O . ALA A 1 174 ? -17.248 5.745 10.780 1.00 56.78 174 ALA A O 1
ATOM 1354 N N . ASP A 1 175 ? -16.239 6.452 12.675 1.00 56.50 175 ASP A N 1
ATOM 1355 C CA . ASP A 1 175 ? -17.376 7.215 13.220 1.00 56.50 175 ASP A CA 1
ATOM 1356 C C . ASP A 1 175 ? -17.318 8.690 12.781 1.00 56.50 175 ASP A C 1
ATOM 1358 O O . ASP A 1 175 ? -18.269 9.199 12.193 1.00 56.50 175 ASP A O 1
ATOM 1362 N N . ASP A 1 176 ? -16.153 9.336 12.925 1.00 61.59 176 ASP A N 1
ATOM 1363 C CA . ASP A 1 176 ? -15.966 10.755 12.571 1.00 61.59 176 ASP A CA 1
ATOM 1364 C C . ASP A 1 176 ? -16.168 11.033 11.066 1.00 61.59 176 ASP A C 1
ATOM 1366 O O . ASP A 1 176 ? -16.661 12.095 10.681 1.00 61.59 176 ASP A O 1
ATOM 1370 N N . GLU A 1 177 ? -15.810 10.082 10.194 1.00 62.12 177 GLU A N 1
ATOM 1371 C CA . GLU A 1 177 ? -16.005 10.223 8.746 1.00 62.12 177 GLU A CA 1
ATOM 1372 C C . GLU A 1 177 ? -17.488 10.135 8.366 1.00 62.12 177 GLU A C 1
ATOM 1374 O O . GLU A 1 177 ? -17.947 10.883 7.508 1.00 62.12 177 GLU A O 1
ATOM 1379 N N . ARG A 1 178 ? -18.268 9.274 9.031 1.00 66.25 178 ARG A N 1
ATOM 1380 C CA . ARG A 1 178 ? -19.710 9.144 8.766 1.00 66.25 178 ARG A CA 1
ATOM 1381 C C . ARG A 1 178 ? -20.455 10.407 9.155 1.00 66.25 178 ARG A C 1
ATOM 1383 O O . ARG A 1 178 ? -21.260 10.887 8.366 1.00 66.25 178 ARG A O 1
ATOM 1390 N N . ASP A 1 179 ? -20.127 10.973 10.311 1.00 73.31 179 ASP A N 1
ATOM 1391 C CA . ASP A 1 179 ? -20.729 12.221 10.775 1.00 73.31 179 ASP A CA 1
ATOM 1392 C C . ASP A 1 179 ? -20.371 13.405 9.859 1.00 73.31 179 ASP A C 1
ATOM 1394 O O . ASP A 1 179 ? -21.219 14.259 9.580 1.00 73.31 179 ASP A O 1
ATOM 1398 N N . LEU A 1 180 ? -19.135 13.452 9.342 1.00 75.44 180 LEU A N 1
ATOM 1399 C CA . LEU A 1 180 ? -18.715 14.466 8.371 1.00 75.44 180 LEU A CA 1
ATOM 1400 C C . LEU A 1 180 ? -19.415 14.286 7.014 1.00 75.44 180 LEU A C 1
ATOM 1402 O O . LEU A 1 180 ? -19.906 15.263 6.447 1.00 75.44 180 LEU A O 1
ATOM 1406 N N . ILE A 1 181 ? -19.498 13.049 6.516 1.00 74.81 181 ILE A N 1
ATOM 1407 C CA . ILE A 1 181 ? -20.186 12.705 5.264 1.00 74.81 181 ILE A CA 1
ATOM 1408 C C . ILE A 1 181 ? -21.676 13.048 5.356 1.00 74.81 181 ILE A C 1
ATOM 1410 O O . ILE A 1 181 ? -22.216 13.662 4.434 1.00 74.81 181 ILE A O 1
ATOM 1414 N N . ASP A 1 182 ? -22.337 12.693 6.458 1.00 82.94 182 ASP A N 1
ATOM 1415 C CA . ASP A 1 182 ? -23.756 12.981 6.668 1.00 82.94 182 ASP A CA 1
ATOM 1416 C C . ASP A 1 182 ? -24.002 14.499 6.727 1.00 82.94 182 ASP A C 1
ATOM 1418 O O . ASP A 1 182 ? -24.942 15.000 6.104 1.00 82.94 182 ASP A O 1
ATOM 1422 N N . ALA A 1 183 ? -23.113 15.261 7.376 1.00 85.81 183 ALA A N 1
ATOM 1423 C CA . ALA A 1 183 ? -23.193 16.722 7.411 1.00 85.81 183 ALA A CA 1
ATOM 1424 C C . ALA A 1 183 ? -22.989 17.376 6.027 1.00 85.81 183 ALA A C 1
ATOM 1426 O O . ALA A 1 183 ? -23.680 18.345 5.686 1.00 85.81 183 ALA A O 1
ATOM 1427 N N . GLU A 1 184 ? -22.062 16.867 5.210 1.00 82.81 184 GLU A N 1
ATOM 1428 C CA . GLU A 1 184 ? -21.864 17.344 3.835 1.00 82.81 184 GLU A CA 1
ATOM 1429 C C . GLU A 1 184 ? -23.049 16.995 2.932 1.00 82.81 184 GLU A C 1
ATOM 1431 O O . GLU A 1 184 ? -23.519 17.841 2.161 1.00 82.81 184 GLU A O 1
ATOM 1436 N N . PHE A 1 185 ? -23.575 15.777 3.052 1.00 86.88 185 PHE A N 1
ATOM 1437 C CA . PHE A 1 185 ? -24.746 15.342 2.304 1.00 86.88 185 PHE A CA 1
ATOM 1438 C C . PHE A 1 185 ? -25.972 16.195 2.645 1.00 86.88 185 PHE A C 1
ATOM 1440 O O . PHE A 1 185 ? -26.641 16.695 1.735 1.00 86.88 185 PHE A O 1
ATOM 1447 N N . ASP A 1 186 ? -26.220 16.455 3.929 1.00 86.56 186 ASP A N 1
ATOM 1448 C CA . ASP A 1 186 ? -27.311 17.322 4.380 1.00 86.56 186 ASP A CA 1
ATOM 1449 C C . ASP A 1 186 ? -27.163 18.759 3.861 1.00 86.56 186 ASP A C 1
ATOM 1451 O O . ASP A 1 186 ? -28.155 19.387 3.482 1.00 86.56 186 ASP A O 1
ATOM 1455 N N . SER A 1 187 ? -25.935 19.275 3.765 1.00 83.00 187 SER A N 1
ATOM 1456 C CA . SER A 1 187 ? -25.649 20.583 3.161 1.00 83.00 187 SER A CA 1
ATOM 1457 C C . SER A 1 187 ? -25.979 20.621 1.660 1.00 83.00 187 SER A C 1
ATOM 1459 O O . SER A 1 187 ? -26.602 21.576 1.182 1.00 83.00 187 SER A O 1
ATOM 1461 N N . ILE A 1 188 ? -25.641 19.565 0.910 1.00 81.75 188 ILE A N 1
ATOM 1462 C CA . ILE A 1 188 ? -25.981 19.434 -0.519 1.00 81.75 188 ILE A CA 1
ATOM 1463 C C . ILE A 1 188 ? -27.499 19.328 -0.704 1.00 81.75 188 ILE A C 1
ATOM 1465 O O . ILE A 1 188 ? -28.074 20.026 -1.544 1.00 81.75 188 ILE A O 1
ATOM 1469 N N . VAL A 1 189 ? -28.166 18.493 0.096 1.00 82.31 189 VAL A N 1
ATOM 1470 C CA . VAL A 1 189 ? -29.626 18.327 0.066 1.00 82.31 189 VAL A CA 1
ATOM 1471 C C . VAL A 1 189 ? -30.327 19.642 0.417 1.00 82.31 189 VAL A C 1
ATOM 1473 O O . VAL A 1 189 ? -31.269 20.045 -0.275 1.00 82.31 189 VAL A O 1
ATOM 1476 N N . ALA A 1 190 ? -29.835 20.363 1.426 1.00 80.38 190 ALA A N 1
ATOM 1477 C CA . ALA A 1 190 ? -30.341 21.679 1.796 1.00 80.38 190 ALA A CA 1
ATOM 1478 C C . ALA A 1 190 ? -30.154 22.701 0.661 1.00 80.38 190 ALA A C 1
ATOM 1480 O O . ALA A 1 190 ? -31.100 23.418 0.325 1.00 80.38 190 ALA A O 1
ATOM 1481 N N . GLY A 1 191 ? -28.986 22.721 0.010 1.00 72.94 191 GLY A N 1
ATOM 1482 C CA . GLY A 1 191 ? -28.710 23.580 -1.146 1.00 72.94 191 GLY A CA 1
ATOM 1483 C C . GLY A 1 191 ? -29.638 23.312 -2.336 1.00 72.94 191 GLY A C 1
ATOM 1484 O O . GLY A 1 191 ? -30.180 24.251 -2.919 1.00 72.94 191 GLY A O 1
ATOM 1485 N N . LEU A 1 192 ? -29.903 22.040 -2.645 1.00 66.88 192 LEU A N 1
ATOM 1486 C CA . LEU A 1 192 ? -30.820 21.631 -3.718 1.00 66.88 192 LEU A CA 1
ATOM 1487 C C . LEU A 1 192 ? -32.284 21.978 -3.412 1.00 66.88 192 LEU A C 1
ATOM 1489 O O . LEU A 1 192 ? -33.045 22.326 -4.315 1.00 66.88 192 LEU A O 1
ATOM 1493 N N . SER A 1 193 ? -32.686 21.913 -2.141 1.00 61.75 193 SER A N 1
ATOM 1494 C CA . SER A 1 193 ? -34.043 22.285 -1.721 1.00 61.75 193 SER A CA 1
ATOM 1495 C C . SER A 1 193 ? -34.299 23.802 -1.729 1.00 61.75 193 SER A C 1
ATOM 1497 O O . SER A 1 193 ? -35.443 24.221 -1.909 1.00 61.75 193 SER A O 1
ATOM 1499 N N . LEU A 1 194 ? -33.253 24.633 -1.607 1.00 62.47 194 LEU A N 1
ATOM 1500 C CA . LEU A 1 194 ? -33.360 26.094 -1.710 1.00 62.47 194 LEU A CA 1
ATOM 1501 C C . LEU A 1 194 ? -33.640 26.565 -3.153 1.00 62.47 194 LEU A C 1
ATOM 1503 O O . LEU A 1 194 ? -34.414 27.507 -3.350 1.00 62.47 194 LEU A O 1
ATOM 1507 N N . ASP A 1 195 ? -33.049 25.902 -4.153 1.00 58.72 195 ASP A N 1
ATOM 1508 C CA . ASP A 1 195 ? -33.088 26.321 -5.567 1.00 58.72 195 ASP A CA 1
ATOM 1509 C C . ASP A 1 195 ? -34.374 25.883 -6.309 1.00 58.72 195 ASP A C 1
ATOM 1511 O O . ASP A 1 195 ? -34.806 26.523 -7.267 1.00 58.72 195 ASP A O 1
ATOM 1515 N N . GLN A 1 196 ? -35.085 24.861 -5.808 1.00 54.34 196 GLN A N 1
ATOM 1516 C CA . GLN A 1 196 ? -36.385 24.419 -6.356 1.00 54.34 196 GLN A CA 1
ATOM 1517 C C . GLN A 1 196 ? -37.593 25.286 -5.940 1.00 54.34 196 GLN A C 1
ATOM 1519 O O . GLN A 1 196 ? -38.739 24.939 -6.221 1.00 54.34 196 GLN A O 1
ATOM 1524 N N . SER A 1 197 ? -37.376 26.417 -5.261 1.00 57.44 197 SER A N 1
ATOM 1525 C CA . SER A 1 197 ? -38.460 27.323 -4.840 1.00 57.44 197 SER A CA 1
ATOM 1526 C C . SER A 1 197 ? -38.865 28.355 -5.903 1.00 57.44 197 SER A C 1
ATOM 1528 O O . SER A 1 197 ? -39.807 29.128 -5.694 1.00 57.44 197 SER A O 1
ATOM 1530 N N . THR A 1 198 ? -38.194 28.370 -7.058 1.00 63.66 198 THR A N 1
ATOM 1531 C CA . THR A 1 198 ? -38.576 29.214 -8.193 1.00 63.66 198 THR A CA 1
ATOM 1532 C C . THR A 1 198 ? -39.643 28.522 -9.056 1.00 63.66 198 THR A C 1
ATOM 1534 O O . THR A 1 198 ? -39.626 27.306 -9.217 1.00 63.66 198 THR A O 1
ATOM 1537 N N . PRO A 1 199 ? -40.617 29.264 -9.616 1.00 65.06 199 PRO A N 1
ATOM 1538 C CA . PRO A 1 199 ? -41.773 28.687 -10.315 1.00 65.06 199 PRO A CA 1
ATOM 1539 C C . PRO A 1 199 ? -41.448 28.024 -11.668 1.00 65.06 199 PRO A C 1
ATOM 1541 O O . PRO A 1 199 ? -42.369 27.615 -12.370 1.00 65.06 199 PRO A O 1
ATOM 1544 N N . THR A 1 200 ? -40.172 27.932 -12.047 1.00 66.62 200 THR A N 1
ATOM 1545 C CA . THR A 1 200 ? -39.696 27.366 -13.315 1.00 66.62 200 THR A CA 1
ATOM 1546 C C . THR A 1 200 ? -38.483 26.486 -13.033 1.00 66.62 200 THR A C 1
ATOM 1548 O O . THR A 1 200 ? -37.496 26.965 -12.482 1.00 66.62 200 THR A O 1
ATOM 1551 N N . ASN A 1 201 ? -38.546 25.214 -13.419 1.00 71.06 201 ASN A N 1
ATOM 1552 C CA . ASN A 1 201 ? -37.474 24.244 -13.184 1.00 71.06 201 ASN A CA 1
ATOM 1553 C C . ASN A 1 201 ? -36.491 24.194 -14.361 1.00 71.06 201 ASN A C 1
ATOM 1555 O O . ASN A 1 201 ? -36.834 24.563 -15.482 1.00 71.06 201 ASN A O 1
ATOM 1559 N N . TYR A 1 202 ? -35.303 23.624 -14.142 1.00 65.88 202 TYR A N 1
ATOM 1560 C CA . TYR A 1 202 ? -34.336 23.361 -15.217 1.00 65.88 202 TYR A CA 1
ATOM 1561 C C . TYR A 1 202 ? -34.959 22.585 -16.395 1.00 65.88 202 TYR A C 1
ATOM 1563 O O . TYR A 1 202 ? -34.712 22.907 -17.553 1.00 65.88 202 TYR A O 1
ATOM 1571 N N . LEU A 1 203 ? -35.854 21.631 -16.117 1.00 69.94 203 LEU A N 1
ATOM 1572 C CA . LEU A 1 203 ? -36.582 20.893 -17.156 1.00 69.94 203 LEU A CA 1
ATOM 1573 C C . LEU A 1 203 ? -37.529 21.779 -17.983 1.00 69.94 203 LEU A C 1
ATOM 1575 O O . LEU A 1 203 ? -37.665 21.549 -19.174 1.00 69.94 203 LEU A O 1
ATOM 1579 N N . ASP A 1 204 ? -38.123 22.810 -17.381 1.00 77.19 204 ASP A N 1
ATOM 1580 C CA . ASP A 1 204 ? -38.994 23.775 -18.070 1.00 77.19 204 ASP A CA 1
ATOM 1581 C C . ASP A 1 204 ? -38.164 24.725 -18.957 1.00 77.19 204 ASP A C 1
ATOM 1583 O O . ASP A 1 204 ? -38.553 25.068 -20.072 1.00 77.19 204 ASP A O 1
ATOM 1587 N N . SER A 1 205 ? -36.949 25.084 -18.512 1.00 68.88 205 SER A N 1
ATOM 1588 C CA . SER A 1 205 ? -35.990 25.808 -19.360 1.00 68.88 205 SER A CA 1
ATOM 1589 C C . SER A 1 205 ? -35.442 24.960 -20.511 1.00 68.88 205 SER A C 1
ATOM 1591 O O . SER A 1 205 ? -35.226 25.496 -21.597 1.00 68.88 205 SER A O 1
ATOM 1593 N N . LEU A 1 206 ? -35.264 23.650 -20.302 1.00 71.00 206 LEU A N 1
ATOM 1594 C CA . LEU A 1 206 ? -34.851 22.722 -21.353 1.00 71.00 206 LEU A CA 1
ATOM 1595 C C . LEU A 1 206 ? -35.963 22.490 -22.376 1.00 71.00 206 LEU A C 1
ATOM 1597 O O . LEU A 1 206 ? -35.673 22.537 -23.564 1.00 71.00 206 LEU A O 1
ATOM 1601 N N . ASP A 1 207 ? -37.217 22.301 -21.951 1.00 73.81 207 ASP A N 1
ATOM 1602 C CA . ASP A 1 207 ? -38.358 22.173 -22.874 1.00 73.81 207 ASP A CA 1
ATOM 1603 C C . ASP A 1 207 ? -38.480 23.420 -23.756 1.00 73.81 207 ASP A C 1
ATOM 1605 O O . ASP A 1 207 ? -38.608 23.328 -24.977 1.00 73.81 207 ASP A O 1
ATOM 1609 N N . LYS A 1 208 ? -38.310 24.604 -23.156 1.00 72.50 208 LYS A N 1
ATOM 1610 C CA . LYS A 1 208 ? -38.301 25.861 -23.902 1.00 72.50 208 LYS A CA 1
ATOM 1611 C C . LYS A 1 208 ? -37.122 25.973 -24.881 1.00 72.50 208 LYS A C 1
ATOM 1613 O O . LYS A 1 208 ? -37.306 26.468 -25.989 1.00 72.50 208 LYS A O 1
ATOM 1618 N N . GLN A 1 209 ? -35.929 25.507 -24.507 1.00 65.69 209 GLN A N 1
ATOM 1619 C CA . GLN A 1 209 ? -34.767 25.474 -25.406 1.00 65.69 209 GLN A CA 1
ATOM 1620 C C . GLN A 1 209 ? -34.914 24.444 -26.529 1.00 65.69 209 GLN A C 1
ATOM 1622 O O . GLN A 1 209 ? -34.484 24.712 -27.644 1.00 65.69 209 GLN A O 1
ATOM 1627 N N . ILE A 1 210 ? -35.535 23.291 -26.275 1.00 65.19 210 ILE A N 1
ATOM 1628 C CA . ILE A 1 210 ? -35.796 22.268 -27.298 1.00 65.19 210 ILE A CA 1
ATOM 1629 C C . ILE A 1 210 ? -36.781 22.800 -28.348 1.00 65.19 210 ILE A C 1
ATOM 1631 O O . ILE A 1 210 ? -36.585 22.562 -29.543 1.00 65.19 210 ILE A O 1
ATOM 1635 N N . ASP A 1 211 ? -37.798 23.549 -27.916 1.00 66.81 211 ASP A N 1
ATOM 1636 C CA . ASP A 1 211 ? -38.763 24.184 -28.817 1.00 66.81 211 ASP A CA 1
ATOM 1637 C C . ASP A 1 211 ? -38.152 25.361 -29.611 1.00 66.81 211 ASP A C 1
ATOM 1639 O O . ASP A 1 211 ? -38.526 25.577 -30.768 1.00 66.81 211 ASP A O 1
ATOM 1643 N N . GLU A 1 212 ? -37.198 26.107 -29.037 1.00 66.50 212 GLU A N 1
ATOM 1644 C CA . GLU A 1 212 ? -36.517 27.238 -29.698 1.00 66.50 212 GLU A CA 1
ATOM 1645 C C . GLU A 1 212 ? -35.319 26.811 -30.583 1.00 66.50 212 GLU A C 1
ATOM 1647 O O . GLU A 1 212 ? -35.088 27.416 -31.633 1.00 66.50 212 GLU A O 1
ATOM 1652 N N . GLU A 1 213 ? -34.591 25.749 -30.220 1.00 59.94 213 GLU A N 1
ATOM 1653 C CA . GLU A 1 213 ? -33.372 25.251 -30.890 1.00 59.94 213 GLU A CA 1
ATOM 1654 C C . GLU A 1 213 ? -33.531 23.828 -31.459 1.00 59.94 213 GLU A C 1
ATOM 1656 O O . GLU A 1 213 ? -32.588 23.031 -31.481 1.00 59.94 213 GLU A O 1
ATOM 1661 N N . GLY A 1 214 ? -34.731 23.481 -31.934 1.00 67.12 214 GLY A N 1
ATOM 1662 C CA . GLY A 1 214 ? -35.002 22.178 -32.542 1.00 67.12 214 GLY A CA 1
ATOM 1663 C C . GLY A 1 214 ? -33.921 21.768 -33.554 1.00 67.12 214 GLY A C 1
ATOM 1664 O O . GLY A 1 214 ? -33.587 22.521 -34.472 1.00 67.12 214 GLY A O 1
ATOM 1665 N N . PHE A 1 215 ? -33.365 20.565 -33.376 1.00 63.66 215 PHE A N 1
ATOM 1666 C CA . PHE A 1 215 ? -32.226 20.055 -34.143 1.00 63.66 215 PHE A CA 1
ATOM 1667 C C . PHE A 1 215 ? -32.469 20.142 -35.657 1.00 63.66 215 PHE A C 1
ATOM 1669 O O . PHE A 1 215 ? -33.194 19.333 -36.243 1.00 63.66 215 PHE A O 1
ATOM 1676 N N . GLN A 1 216 ? -31.816 21.099 -36.314 1.00 62.12 216 GLN A N 1
ATOM 1677 C CA . GLN A 1 216 ? -31.658 21.079 -37.761 1.00 62.12 216 GLN A CA 1
ATOM 1678 C C . GLN A 1 216 ? -30.502 20.139 -38.082 1.00 62.12 216 GLN A C 1
ATOM 1680 O O . GLN A 1 216 ? -29.354 20.426 -37.744 1.00 62.12 216 GLN A O 1
ATOM 1685 N N . GLN A 1 217 ? -30.806 19.004 -38.722 1.00 66.19 217 GLN A N 1
ATOM 1686 C CA . GLN A 1 217 ? -29.767 18.109 -39.224 1.00 66.19 217 GLN A CA 1
ATOM 1687 C C . GLN A 1 217 ? -28.779 18.930 -40.059 1.00 66.19 217 GLN A C 1
ATOM 1689 O O . GLN A 1 217 ? -29.209 19.578 -41.018 1.00 66.19 217 GLN A O 1
ATOM 1694 N N . PRO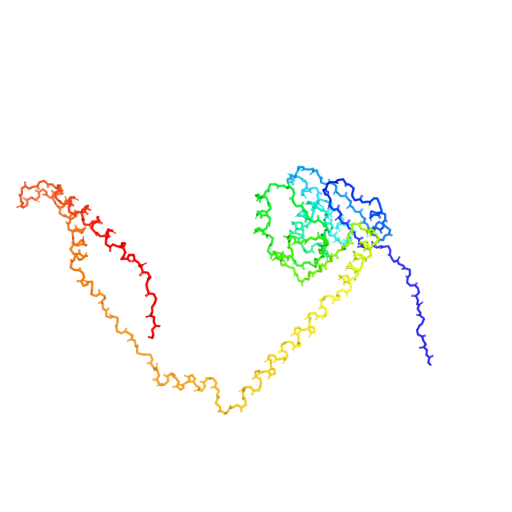 A 1 218 ? -27.476 18.917 -39.725 1.00 61.28 218 PRO A N 1
ATOM 1695 C CA . PRO A 1 218 ? -26.482 19.519 -40.589 1.00 61.28 218 PRO A CA 1
ATOM 1696 C C . PRO A 1 218 ? -26.558 18.759 -41.908 1.00 61.28 218 PRO A C 1
ATOM 1698 O O . PRO A 1 218 ? -26.283 17.562 -41.921 1.00 61.28 218 PRO A O 1
ATOM 1701 N N . ASP A 1 219 ? -26.970 19.417 -42.993 1.00 66.94 219 ASP A N 1
ATOM 1702 C CA . ASP A 1 219 ? -26.848 18.846 -44.332 1.00 66.94 219 ASP A CA 1
ATOM 1703 C C . ASP A 1 219 ? -25.345 18.677 -44.581 1.00 66.94 219 ASP A C 1
ATOM 1705 O O . ASP A 1 219 ? -24.637 19.692 -44.673 1.00 66.94 219 ASP A O 1
ATOM 1709 N N . PRO A 1 220 ? -24.797 17.444 -44.560 1.00 61.47 220 PRO A N 1
ATOM 1710 C CA . PRO A 1 220 ? -23.364 17.264 -44.633 1.00 61.47 220 PRO A CA 1
ATOM 1711 C C . PRO A 1 220 ? -22.938 17.635 -46.047 1.00 61.47 220 PRO A C 1
ATOM 1713 O O . PRO A 1 220 ? -22.981 16.824 -46.974 1.00 61.47 220 PRO A O 1
ATOM 1716 N N . ALA A 1 221 ? -22.516 18.886 -46.217 1.00 63.88 221 ALA A N 1
ATOM 1717 C CA . ALA A 1 221 ? -21.920 19.341 -47.452 1.00 63.88 221 ALA A CA 1
ATOM 1718 C C . ALA A 1 221 ? -20.724 18.429 -47.728 1.00 63.88 221 ALA A C 1
ATOM 1720 O O . ALA A 1 221 ? -19.749 18.416 -46.972 1.00 63.88 221 ALA A O 1
ATOM 1721 N N . LEU A 1 222 ? -20.823 17.628 -48.795 1.00 63.16 222 LEU A N 1
ATOM 1722 C CA . LEU A 1 222 ? -19.737 16.769 -49.247 1.00 63.16 222 LEU A CA 1
ATOM 1723 C C . LEU A 1 222 ? -18.464 17.612 -49.260 1.00 63.16 222 LEU A C 1
ATOM 1725 O O . LEU A 1 222 ? -18.434 18.649 -49.929 1.00 63.16 222 LEU A O 1
ATOM 1729 N N . VAL A 1 223 ? -17.443 17.192 -48.503 1.00 55.94 223 VAL A N 1
ATOM 1730 C CA . VAL A 1 223 ? -16.160 17.896 -48.429 1.00 55.94 223 VAL A CA 1
ATOM 1731 C C . VAL A 1 223 ? -15.588 17.918 -49.837 1.00 55.94 223 VAL A C 1
ATOM 1733 O O . VAL A 1 223 ? -14.971 16.965 -50.316 1.00 55.94 223 VAL A O 1
ATOM 1736 N N . ARG A 1 224 ? -15.856 19.011 -50.547 1.00 55.56 224 ARG A N 1
ATOM 1737 C CA . ARG A 1 224 ? -15.370 19.236 -51.894 1.00 55.56 224 ARG A CA 1
ATOM 1738 C C . ARG A 1 224 ? -13.880 19.449 -51.719 1.00 55.56 224 ARG A C 1
ATOM 1740 O O . ARG A 1 224 ? -13.461 20.539 -51.344 1.00 55.56 224 ARG A O 1
ATOM 1747 N N . THR A 1 225 ? -13.079 18.402 -51.923 1.00 58.97 225 THR A N 1
ATOM 1748 C CA . THR A 1 225 ? -11.616 18.498 -51.937 1.00 58.97 225 THR A CA 1
ATOM 1749 C C . THR A 1 225 ? -11.233 19.492 -53.029 1.00 58.97 225 THR A C 1
ATOM 1751 O O . THR A 1 225 ? -11.134 19.140 -54.206 1.00 58.97 225 THR A O 1
ATOM 1754 N N . SER A 1 226 ? -11.132 20.762 -52.636 1.00 58.50 226 SER A N 1
ATOM 1755 C CA . SER A 1 226 ? -10.979 21.909 -53.530 1.00 58.50 226 SER A CA 1
ATOM 1756 C C . SER A 1 226 ? -9.587 21.931 -54.159 1.00 58.50 226 SER A C 1
ATOM 1758 O O . SER A 1 226 ? -9.413 22.429 -55.265 1.00 58.50 226 SER A O 1
ATOM 1760 N N . ASP A 1 227 ? -8.607 21.303 -53.500 1.00 72.56 227 ASP A N 1
ATOM 1761 C CA . ASP A 1 227 ? -7.230 21.193 -53.967 1.00 72.56 227 ASP A CA 1
ATOM 1762 C C . ASP A 1 227 ? -7.130 20.356 -55.261 1.00 72.56 227 ASP A C 1
ATOM 1764 O O . ASP A 1 227 ? -7.179 19.117 -55.201 1.00 72.56 227 ASP A O 1
ATOM 1768 N N . PRO A 1 228 ? -6.893 20.976 -56.435 1.00 75.25 228 PRO A N 1
ATOM 1769 C CA . PRO A 1 228 ? -6.767 20.241 -57.694 1.00 75.25 228 PRO A CA 1
ATOM 1770 C C . PRO A 1 228 ? -5.594 19.251 -57.656 1.00 75.25 228 PRO A C 1
ATOM 1772 O O . PRO A 1 228 ? -5.660 18.181 -58.255 1.00 75.25 228 PRO A O 1
ATOM 1775 N N . MET A 1 229 ? -4.546 19.562 -56.888 1.00 76.94 229 MET A N 1
ATOM 1776 C CA . MET A 1 229 ? -3.358 18.721 -56.759 1.00 76.94 229 MET A CA 1
ATOM 1777 C C . MET A 1 229 ? -3.616 17.429 -55.965 1.00 76.94 229 MET A C 1
ATOM 1779 O O . MET A 1 229 ? -3.108 16.380 -56.349 1.00 76.94 229 MET A O 1
ATOM 1783 N N . LYS A 1 230 ? -4.428 17.475 -54.891 1.00 80.56 230 LYS A N 1
ATOM 1784 C CA . LYS A 1 230 ? -4.782 16.279 -54.095 1.00 80.56 230 LYS A CA 1
ATOM 1785 C C . LYS A 1 230 ? -5.618 15.307 -54.925 1.00 80.56 230 LYS A C 1
ATOM 1787 O O . LYS A 1 230 ? -5.376 14.103 -54.908 1.00 80.56 230 LYS A O 1
ATOM 1792 N N . ARG A 1 231 ? -6.547 15.848 -55.718 1.00 81.69 231 ARG A N 1
ATOM 1793 C CA . ARG A 1 231 ? -7.348 15.066 -56.664 1.00 81.69 231 ARG A CA 1
ATOM 1794 C C . ARG A 1 231 ? -6.473 14.409 -57.731 1.00 81.69 231 ARG A C 1
ATOM 1796 O O . ARG A 1 231 ? -6.627 13.221 -57.987 1.00 81.69 231 ARG A O 1
ATOM 1803 N N . ASN A 1 232 ? -5.536 15.153 -58.315 1.00 86.44 232 ASN A N 1
ATOM 1804 C CA . ASN A 1 232 ? -4.633 14.608 -59.329 1.00 86.44 232 ASN A CA 1
ATOM 1805 C C . ASN A 1 232 ? -3.714 13.518 -58.752 1.00 86.44 232 ASN A C 1
ATOM 1807 O O . ASN A 1 232 ? -3.489 12.510 -59.416 1.00 86.44 232 ASN A O 1
ATOM 1811 N N . ALA A 1 233 ? -3.238 13.680 -57.513 1.00 85.00 233 ALA A N 1
ATOM 1812 C CA . ALA A 1 233 ? -2.440 12.666 -56.823 1.00 85.00 233 ALA A CA 1
ATOM 1813 C C . ALA A 1 233 ? -3.238 11.376 -56.571 1.00 85.00 233 ALA A C 1
ATOM 1815 O O . ALA A 1 233 ? -2.741 10.286 -56.850 1.00 85.00 233 ALA A O 1
ATOM 1816 N N . LEU A 1 234 ? -4.495 11.494 -56.126 1.00 86.62 234 LEU A N 1
ATOM 1817 C CA . LEU A 1 234 ? -5.384 10.346 -55.928 1.00 86.62 234 LEU A CA 1
ATOM 1818 C C . LEU A 1 234 ? -5.660 9.610 -57.248 1.00 86.62 234 LEU A C 1
ATOM 1820 O O . LEU A 1 234 ? -5.587 8.385 -57.305 1.00 86.62 234 LEU A O 1
ATOM 1824 N N . ILE A 1 235 ? -5.923 10.358 -58.325 1.00 89.12 235 ILE A N 1
ATOM 1825 C CA . ILE A 1 235 ? -6.118 9.784 -59.662 1.00 89.12 235 ILE A CA 1
ATOM 1826 C C . ILE A 1 235 ? -4.850 9.051 -60.113 1.00 89.12 235 ILE A C 1
ATOM 1828 O O . ILE A 1 235 ? -4.946 7.914 -60.563 1.00 89.12 235 ILE A O 1
ATOM 1832 N N . ALA A 1 236 ? -3.664 9.646 -59.955 1.00 88.75 236 ALA A N 1
ATOM 1833 C CA . ALA A 1 236 ? -2.400 9.009 -60.331 1.00 88.75 236 ALA A CA 1
ATOM 1834 C C . ALA A 1 236 ? -2.131 7.717 -59.537 1.00 88.75 236 ALA A C 1
ATOM 1836 O O . ALA A 1 236 ? -1.708 6.715 -60.118 1.00 88.75 236 ALA A O 1
ATOM 1837 N N . MET A 1 237 ? -2.445 7.717 -58.237 1.00 88.12 237 MET A N 1
ATOM 1838 C CA . MET A 1 237 ? -2.299 6.557 -57.354 1.00 88.12 237 MET A CA 1
ATOM 1839 C C . MET A 1 237 ? -3.183 5.378 -57.779 1.00 88.12 237 MET A C 1
ATOM 1841 O O . MET A 1 237 ? -2.763 4.234 -57.643 1.00 88.12 237 MET A O 1
ATOM 1845 N N . VAL A 1 238 ? -4.384 5.638 -58.305 1.00 91.12 238 VAL A N 1
ATOM 1846 C CA . VAL A 1 238 ? -5.326 4.585 -58.731 1.00 91.12 238 VAL A CA 1
ATOM 1847 C C . VAL A 1 238 ? -5.103 4.176 -60.189 1.00 91.12 238 VAL A C 1
ATOM 1849 O O . VAL A 1 238 ? -5.090 2.990 -60.510 1.00 91.12 238 VAL A O 1
ATOM 1852 N N . VAL A 1 239 ? -4.894 5.139 -61.088 1.00 90.94 239 VAL A N 1
ATOM 1853 C CA . VAL A 1 239 ? -4.765 4.884 -62.532 1.00 90.94 239 VAL A CA 1
ATOM 1854 C C . VAL A 1 239 ? -3.414 4.254 -62.881 1.00 90.94 239 VAL A C 1
ATOM 1856 O O . VAL A 1 239 ? -3.366 3.389 -63.755 1.00 90.94 239 VAL A O 1
ATOM 1859 N N . GLY A 1 240 ? -2.329 4.625 -62.193 1.00 89.50 240 GLY A N 1
ATOM 1860 C CA . GLY A 1 240 ? -0.986 4.084 -62.443 1.00 89.50 240 GLY A CA 1
ATOM 1861 C C . GLY A 1 240 ? -0.904 2.553 -62.319 1.00 89.50 240 GLY A C 1
ATOM 1862 O O . GLY A 1 240 ? -0.486 1.893 -63.277 1.00 89.50 240 GLY A O 1
ATOM 1863 N N . PRO A 1 241 ? -1.357 1.960 -61.197 1.00 88.88 241 PRO A N 1
ATOM 1864 C CA . PRO A 1 241 ? -1.387 0.509 -61.018 1.00 88.88 241 PRO A CA 1
ATOM 1865 C C . PRO A 1 241 ? -2.321 -0.196 -62.002 1.00 88.88 241 PRO A C 1
ATOM 1867 O O . PRO A 1 241 ? -1.961 -1.245 -62.533 1.00 88.88 241 PRO A O 1
ATOM 1870 N N . ILE A 1 242 ? -3.492 0.386 -62.291 1.00 89.88 242 ILE A N 1
ATOM 1871 C CA . ILE A 1 242 ? -4.444 -0.182 -63.258 1.00 89.88 242 ILE A CA 1
ATOM 1872 C C . ILE A 1 242 ? -3.812 -0.238 -64.651 1.00 89.88 242 ILE A C 1
ATOM 1874 O O . ILE A 1 242 ? -3.887 -1.273 -65.310 1.00 89.88 242 ILE A O 1
ATOM 1878 N N . TYR A 1 243 ? -3.136 0.829 -65.085 1.00 86.50 243 TYR A N 1
ATOM 1879 C CA . TYR A 1 243 ? -2.414 0.840 -66.358 1.00 86.50 243 TYR A CA 1
ATOM 1880 C C . TYR A 1 243 ? -1.331 -0.246 -66.403 1.00 86.50 243 TYR A C 1
ATOM 1882 O O . TYR A 1 243 ? -1.285 -1.030 -67.351 1.00 86.50 243 TYR A O 1
ATOM 1890 N N . ALA A 1 244 ? -0.496 -0.341 -65.362 1.00 85.88 244 ALA A N 1
ATOM 1891 C CA . ALA A 1 244 ? 0.561 -1.350 -65.292 1.00 85.88 244 ALA A CA 1
ATOM 1892 C C . ALA A 1 244 ? -0.003 -2.785 -65.327 1.00 85.88 244 ALA A C 1
ATOM 1894 O O . ALA A 1 244 ? 0.553 -3.657 -65.997 1.00 85.88 244 ALA A O 1
ATOM 1895 N N . LEU A 1 245 ? -1.137 -3.029 -64.667 1.00 87.94 245 LEU A N 1
ATOM 1896 C CA . LEU A 1 245 ? -1.802 -4.331 -64.660 1.00 87.94 245 LEU A CA 1
ATOM 1897 C C . LEU A 1 245 ? -2.413 -4.661 -66.028 1.00 87.94 245 LEU A C 1
ATOM 1899 O O . LEU A 1 245 ? -2.221 -5.763 -66.533 1.00 87.94 245 LEU A O 1
ATOM 1903 N N . VAL A 1 246 ? -3.089 -3.710 -66.676 1.00 86.50 246 VAL A N 1
ATOM 1904 C CA . VAL A 1 246 ? -3.674 -3.929 -68.009 1.00 86.50 246 VAL A CA 1
ATOM 1905 C C . VAL A 1 246 ? -2.586 -4.243 -69.033 1.00 86.50 246 VAL A C 1
ATOM 1907 O O . VAL A 1 246 ? -2.723 -5.224 -69.765 1.00 86.50 246 VAL A O 1
ATOM 1910 N N . VAL A 1 247 ? -1.482 -3.489 -69.054 1.00 85.06 247 VAL A N 1
ATOM 1911 C CA . VAL A 1 247 ? -0.377 -3.741 -69.996 1.00 85.06 247 VAL A CA 1
ATOM 1912 C C . VAL A 1 247 ? 0.276 -5.100 -69.733 1.00 85.06 247 VAL A C 1
ATOM 1914 O O . VAL A 1 247 ? 0.559 -5.826 -70.683 1.00 85.06 247 VAL A O 1
ATOM 1917 N N . THR A 1 248 ? 0.484 -5.480 -68.468 1.00 82.31 248 THR A N 1
ATOM 1918 C CA . THR A 1 248 ? 1.130 -6.764 -68.136 1.00 82.31 248 THR A CA 1
ATOM 1919 C C . THR A 1 248 ? 0.233 -7.974 -68.397 1.00 82.31 248 THR A C 1
ATOM 1921 O O . THR A 1 248 ? 0.724 -8.987 -68.885 1.00 82.31 248 THR A O 1
ATOM 1924 N N . VAL A 1 249 ? -1.070 -7.883 -68.113 1.00 87.62 249 VAL A N 1
ATOM 1925 C CA . VAL A 1 249 ? -2.004 -9.015 -68.250 1.00 87.62 249 VAL A CA 1
ATOM 1926 C C . VAL A 1 249 ? -2.517 -9.169 -69.680 1.00 87.62 249 VAL A C 1
ATOM 1928 O O . VAL A 1 249 ? -2.627 -10.286 -70.177 1.00 87.62 249 VAL A O 1
ATOM 1931 N N . THR A 1 250 ? -2.849 -8.064 -70.350 1.00 82.31 250 THR A N 1
ATOM 1932 C CA . THR A 1 250 ? -3.488 -8.111 -71.678 1.00 82.31 250 THR A CA 1
ATOM 1933 C C . THR A 1 250 ? -2.509 -7.898 -72.829 1.00 82.31 250 THR A C 1
ATOM 1935 O O . THR A 1 250 ? -2.873 -8.119 -73.982 1.00 82.31 250 THR A O 1
ATOM 1938 N N . GLY A 1 251 ? -1.283 -7.437 -72.551 1.00 76.31 251 GLY A N 1
ATOM 1939 C CA . GLY A 1 251 ? -0.308 -7.051 -73.577 1.00 76.31 251 GLY A CA 1
ATOM 1940 C C . GLY A 1 251 ? -0.734 -5.839 -74.416 1.00 76.31 251 GLY A C 1
ATOM 1941 O O . GLY A 1 251 ? -0.029 -5.455 -75.349 1.00 76.31 251 GLY A O 1
ATOM 1942 N N . PHE A 1 252 ? -1.884 -5.228 -74.111 1.00 76.50 252 PHE A N 1
ATOM 1943 C CA . PHE A 1 252 ? -2.417 -4.087 -74.838 1.00 76.50 252 PHE A CA 1
ATOM 1944 C C . PHE A 1 252 ? -1.631 -2.829 -74.469 1.00 76.50 252 PHE A C 1
ATOM 1946 O O . PHE A 1 252 ? -1.760 -2.299 -73.366 1.00 76.50 252 PHE A O 1
ATOM 1953 N N . ASN A 1 253 ? -0.806 -2.357 -75.402 1.00 74.06 253 ASN A N 1
ATOM 1954 C CA . ASN A 1 253 ? 0.042 -1.190 -75.213 1.00 74.06 253 ASN A CA 1
ATOM 1955 C C . ASN A 1 253 ? -0.357 -0.063 -76.180 1.00 74.06 253 ASN A C 1
ATOM 1957 O O . ASN A 1 253 ? 0.176 0.005 -77.290 1.00 74.06 253 ASN A O 1
ATOM 1961 N N . PRO A 1 254 ? -1.283 0.828 -75.785 1.00 70.06 254 PRO A N 1
ATOM 1962 C CA . PRO A 1 254 ? -1.813 1.852 -76.684 1.00 70.06 254 PRO A CA 1
ATOM 1963 C C . PRO A 1 254 ? -0.765 2.888 -77.123 1.00 70.06 254 PRO A C 1
ATOM 1965 O O . PRO A 1 254 ? -0.971 3.558 -78.131 1.00 70.06 254 PRO A O 1
ATOM 1968 N N . PHE A 1 255 ? 0.357 3.010 -76.402 1.00 73.50 255 PHE A N 1
ATOM 1969 C CA . PHE A 1 255 ? 1.413 3.992 -76.678 1.00 73.50 255 PHE A CA 1
ATOM 1970 C C . PHE A 1 255 ? 2.774 3.364 -77.017 1.00 73.50 255 PHE A C 1
ATOM 1972 O O . PHE A 1 255 ? 3.732 4.090 -77.266 1.00 73.50 255 PHE A O 1
ATOM 1979 N N . GLY A 1 256 ? 2.881 2.030 -77.037 1.00 76.25 256 GLY A N 1
ATOM 1980 C CA . GLY A 1 256 ? 4.141 1.319 -77.288 1.00 76.25 256 GLY A CA 1
ATOM 1981 C C . GLY A 1 256 ? 5.195 1.467 -76.180 1.00 76.25 256 GLY A C 1
ATOM 1982 O O . GLY A 1 256 ? 6.357 1.146 -76.405 1.00 76.25 256 GLY A O 1
ATOM 1983 N N . ILE A 1 257 ? 4.813 1.945 -74.990 1.00 79.94 257 ILE A N 1
ATOM 1984 C CA . ILE A 1 257 ? 5.719 2.175 -73.857 1.00 79.94 257 ILE A CA 1
ATOM 1985 C C . ILE A 1 257 ? 5.526 1.060 -72.826 1.00 79.94 257 ILE A C 1
ATOM 1987 O O . ILE A 1 257 ? 4.398 0.694 -72.505 1.00 79.94 257 ILE A O 1
ATOM 1991 N N . GLU A 1 258 ? 6.622 0.487 -72.339 1.00 82.00 258 GLU A N 1
ATOM 1992 C CA . GLU A 1 258 ? 6.633 -0.562 -71.310 1.00 82.00 258 GLU A CA 1
ATOM 1993 C C . GLU A 1 258 ? 5.886 -0.144 -70.019 1.00 82.00 258 GLU A C 1
ATOM 1995 O O . GLU A 1 258 ? 5.587 1.031 -69.848 1.00 82.00 258 GLU A O 1
ATOM 2000 N N . PRO A 1 259 ? 5.568 -1.056 -69.078 1.00 84.56 259 PRO A N 1
ATOM 2001 C CA . PRO A 1 259 ? 4.718 -0.758 -67.910 1.00 84.56 259 PRO A CA 1
ATOM 2002 C C . PRO A 1 259 ? 5.273 0.284 -66.917 1.00 84.56 259 PRO A C 1
ATOM 2004 O O . PRO A 1 259 ? 4.546 0.753 -66.036 1.00 84.56 259 PRO A O 1
ATOM 2007 N N . TRP A 1 260 ? 6.553 0.649 -67.030 1.00 83.56 260 TRP A N 1
ATOM 2008 C CA . TRP A 1 260 ? 7.260 1.493 -66.062 1.00 83.56 260 TRP A CA 1
ATOM 2009 C C . TRP A 1 260 ? 6.668 2.904 -65.841 1.00 83.56 260 TRP A C 1
ATOM 2011 O O . TRP A 1 260 ? 6.728 3.362 -64.698 1.00 83.56 260 TRP A O 1
ATOM 2021 N N . PRO A 1 261 ? 6.028 3.602 -66.809 1.00 87.25 261 PRO A N 1
ATOM 2022 C CA . PRO A 1 261 ? 5.389 4.892 -66.549 1.00 87.25 261 PRO A CA 1
ATOM 2023 C C . PRO A 1 261 ? 4.206 4.780 -65.586 1.00 87.25 261 PRO A C 1
ATOM 2025 O O . PRO A 1 261 ? 3.978 5.692 -64.794 1.00 87.25 261 PRO A O 1
ATOM 2028 N N . GLY A 1 262 ? 3.477 3.656 -65.607 1.00 85.44 262 GLY A N 1
ATOM 2029 C CA . GLY A 1 262 ? 2.399 3.396 -64.647 1.00 85.44 262 GLY A CA 1
ATOM 2030 C C . GLY A 1 262 ? 2.931 3.256 -63.221 1.00 85.44 262 GLY A C 1
ATOM 2031 O O . GLY A 1 262 ? 2.349 3.798 -62.283 1.00 85.44 262 GL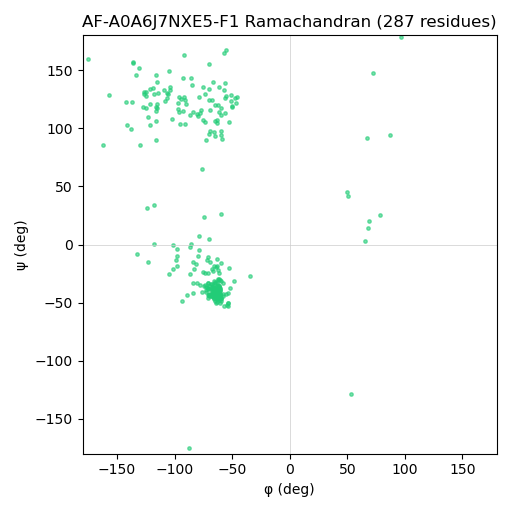Y A O 1
ATOM 2032 N N . ILE A 1 263 ? 4.091 2.608 -63.075 1.00 88.00 263 ILE A N 1
ATOM 2033 C CA . ILE A 1 263 ? 4.782 2.454 -61.788 1.00 88.00 263 ILE A CA 1
ATOM 2034 C C . ILE A 1 263 ? 5.282 3.814 -61.282 1.00 88.00 263 ILE A C 1
ATOM 2036 O O . ILE A 1 263 ? 5.054 4.153 -60.122 1.00 88.00 263 ILE A O 1
ATOM 2040 N N . LEU A 1 264 ? 5.893 4.635 -62.145 1.00 90.19 264 LEU A N 1
ATOM 2041 C CA . LEU A 1 264 ? 6.323 5.986 -61.763 1.00 90.19 264 LEU A CA 1
ATOM 2042 C C . LEU A 1 264 ? 5.149 6.891 -61.379 1.00 90.19 264 LEU A C 1
ATOM 2044 O O . LEU A 1 264 ? 5.263 7.645 -60.413 1.00 90.19 264 LEU A O 1
ATOM 2048 N N . MET A 1 265 ? 4.016 6.800 -62.084 1.00 88.38 265 MET A N 1
ATOM 2049 C CA . MET A 1 265 ? 2.804 7.538 -61.714 1.00 88.38 265 MET A CA 1
ATOM 2050 C C . MET A 1 265 ? 2.269 7.119 -60.345 1.00 88.38 265 MET A C 1
ATOM 2052 O O . MET A 1 265 ? 1.888 7.985 -59.559 1.00 88.38 265 MET A O 1
ATOM 2056 N N . ALA A 1 266 ? 2.284 5.822 -60.031 1.00 90.75 266 ALA A N 1
ATOM 2057 C CA . ALA A 1 266 ? 1.850 5.329 -58.729 1.00 90.75 266 ALA A CA 1
ATOM 2058 C C . ALA A 1 266 ? 2.756 5.854 -57.601 1.00 90.75 266 ALA A C 1
ATOM 2060 O O . ALA A 1 266 ? 2.267 6.435 -56.633 1.00 90.75 266 ALA A O 1
ATOM 2061 N N . VAL A 1 267 ? 4.079 5.720 -57.754 1.00 91.12 267 VAL A N 1
ATOM 2062 C CA . VAL A 1 267 ? 5.058 6.166 -56.746 1.00 91.12 267 VAL A CA 1
ATOM 2063 C C . VAL A 1 267 ? 5.028 7.688 -56.575 1.00 91.12 267 VAL A C 1
ATOM 2065 O O . VAL A 1 267 ? 4.986 8.181 -55.449 1.00 91.12 267 VAL A O 1
ATOM 2068 N N . GLY A 1 268 ? 4.986 8.443 -57.676 1.00 91.38 268 GLY A N 1
ATOM 2069 C CA . GLY A 1 268 ? 4.886 9.904 -57.643 1.00 91.38 268 GLY A CA 1
ATOM 2070 C C . GLY A 1 268 ? 3.569 10.397 -57.035 1.00 91.38 268 GLY A C 1
ATOM 2071 O O . GLY A 1 268 ? 3.569 11.365 -56.271 1.00 91.38 268 GLY A O 1
ATOM 2072 N N . GLY A 1 269 ? 2.459 9.707 -57.316 1.00 89.88 269 GLY A N 1
ATOM 2073 C CA . GLY A 1 269 ? 1.151 9.976 -56.716 1.00 89.88 269 GLY A CA 1
ATOM 2074 C C . GLY A 1 269 ? 1.162 9.792 -55.199 1.00 89.88 269 GLY A C 1
ATOM 2075 O O . GLY A 1 269 ? 0.750 10.700 -54.477 1.00 89.88 269 GLY A O 1
ATOM 2076 N N . VAL A 1 270 ? 1.713 8.673 -54.712 1.00 89.56 270 VAL A N 1
ATOM 2077 C CA . VAL A 1 270 ? 1.849 8.393 -53.270 1.00 89.56 270 VAL A CA 1
ATOM 2078 C C . VAL A 1 270 ? 2.757 9.418 -52.588 1.00 89.56 270 VAL A C 1
ATOM 2080 O O . VAL A 1 270 ? 2.375 9.985 -51.566 1.00 89.56 270 VAL A O 1
ATOM 2083 N N . ALA A 1 271 ? 3.922 9.722 -53.165 1.00 89.44 271 ALA A N 1
ATOM 2084 C CA . ALA A 1 271 ? 4.846 10.707 -52.599 1.00 89.44 271 ALA A CA 1
ATOM 2085 C C . ALA A 1 271 ? 4.212 12.107 -52.497 1.00 89.44 271 ALA A C 1
ATOM 2087 O O . ALA A 1 271 ? 4.310 12.764 -51.462 1.00 89.44 271 ALA A O 1
ATOM 2088 N N . THR A 1 272 ? 3.501 12.540 -53.544 1.00 85.94 272 THR A N 1
ATOM 2089 C CA . THR A 1 272 ? 2.811 13.842 -53.568 1.00 85.94 272 THR A CA 1
ATOM 2090 C C . THR A 1 272 ? 1.656 13.890 -52.568 1.00 85.94 272 THR A C 1
ATOM 2092 O O . THR A 1 272 ? 1.418 14.925 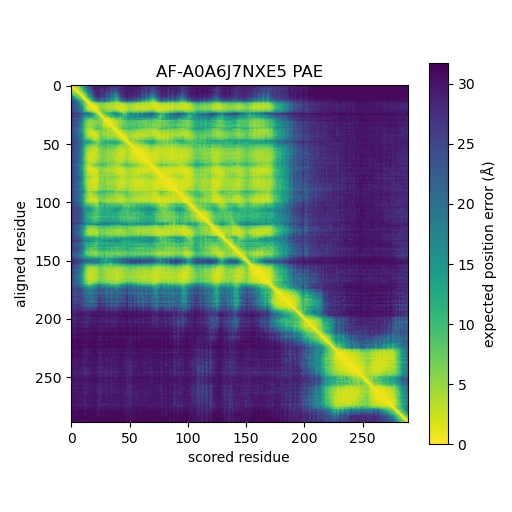-51.944 1.00 85.94 272 THR A O 1
ATOM 2095 N N . PHE A 1 273 ? 0.941 12.775 -52.400 1.00 84.38 273 PHE A N 1
ATOM 2096 C CA . PHE A 1 273 ? -0.137 12.662 -51.424 1.00 84.38 273 PHE A CA 1
ATOM 2097 C C . PHE A 1 273 ? 0.395 12.756 -49.990 1.00 84.38 273 PHE A C 1
ATOM 2099 O O . PHE A 1 273 ? -0.125 13.549 -49.210 1.00 84.38 273 PHE A O 1
ATOM 2106 N N . LEU A 1 274 ? 1.468 12.027 -49.664 1.00 84.75 274 LEU A N 1
ATOM 2107 C CA . LEU A 1 274 ? 2.074 12.033 -48.328 1.00 84.75 274 LEU A CA 1
ATOM 2108 C C . LEU A 1 274 ? 2.708 13.380 -47.974 1.00 84.75 274 LEU A C 1
ATOM 2110 O O . LEU A 1 274 ? 2.478 13.885 -46.876 1.00 84.75 274 LEU A O 1
ATOM 2114 N N . TYR A 1 275 ? 3.436 14.000 -48.909 1.00 83.25 275 TYR A N 1
ATOM 2115 C CA . TYR A 1 275 ? 4.035 15.321 -48.693 1.00 83.25 275 TYR A CA 1
ATOM 2116 C C . TYR A 1 275 ? 2.987 16.387 -48.348 1.00 83.25 275 TYR A C 1
ATOM 2118 O O . TYR A 1 275 ? 3.251 17.294 -47.570 1.00 83.25 275 TYR A O 1
ATOM 2126 N N . ARG A 1 276 ? 1.777 16.264 -48.903 1.00 75.25 276 ARG A N 1
ATOM 2127 C CA . ARG A 1 276 ? 0.682 17.220 -48.686 1.00 75.25 276 ARG A CA 1
ATOM 2128 C C . ARG A 1 276 ? -0.314 16.777 -47.607 1.00 75.25 276 ARG A C 1
ATOM 2130 O O . ARG A 1 276 ? -1.252 17.520 -47.319 1.00 75.25 276 ARG A O 1
ATOM 2137 N N . TRP A 1 277 ? -0.142 15.574 -47.056 1.00 73.62 277 TRP A N 1
ATOM 2138 C CA . TRP A 1 277 ? -0.906 15.069 -45.913 1.00 73.62 277 TRP A CA 1
ATOM 2139 C C . TRP A 1 277 ? -0.360 15.610 -44.592 1.00 73.62 277 TRP A C 1
ATOM 2141 O O . TRP A 1 277 ? -1.132 15.864 -43.671 1.00 73.62 277 TRP A O 1
ATOM 2151 N N . GLN A 1 278 ? 0.954 15.836 -44.505 1.00 68.38 278 GLN A N 1
ATOM 2152 C CA . GLN A 1 278 ? 1.529 16.657 -43.444 1.00 68.38 278 GLN A CA 1
ATOM 2153 C C . GLN A 1 278 ? 1.013 18.084 -43.663 1.00 68.38 278 GLN A C 1
ATOM 2155 O O . GLN A 1 278 ? 1.463 18.792 -44.562 1.00 68.38 278 GLN A O 1
ATOM 2160 N N . GLY A 1 279 ? -0.052 18.443 -42.942 1.00 57.72 279 GLY A N 1
ATOM 2161 C CA . GLY A 1 279 ? -0.677 19.760 -43.025 1.00 57.72 279 GLY A CA 1
ATOM 2162 C C . GLY A 1 279 ? 0.329 20.877 -42.728 1.00 57.72 279 GLY A C 1
ATOM 2163 O O . GLY A 1 279 ? 1.406 20.595 -42.201 1.00 57.72 279 GLY A O 1
ATOM 2164 N N . PRO A 1 280 ? 0.006 22.139 -43.070 1.00 53.44 280 PRO A N 1
ATOM 2165 C CA . PRO A 1 280 ? 0.862 23.262 -42.707 1.00 53.44 280 PRO A CA 1
ATOM 2166 C C . PRO A 1 280 ? 1.159 23.186 -41.208 1.00 53.44 280 PRO A C 1
ATOM 2168 O O . PRO A 1 280 ? 0.235 23.019 -40.408 1.00 53.44 280 PRO A O 1
ATOM 2171 N N . SER A 1 281 ? 2.442 23.248 -40.848 1.00 47.59 281 SER A N 1
ATOM 2172 C CA . SER A 1 281 ? 2.863 23.445 -39.467 1.00 47.59 281 SER A CA 1
ATOM 2173 C C . SER A 1 281 ? 2.087 24.639 -38.920 1.00 47.59 281 SER A C 1
ATOM 2175 O O . SER A 1 281 ? 2.141 25.726 -39.493 1.00 47.59 281 SER A O 1
ATOM 2177 N N . HIS A 1 282 ? 1.292 24.390 -37.880 1.00 44.56 282 HIS A N 1
ATOM 2178 C CA . HIS A 1 282 ? 0.731 25.434 -37.037 1.00 44.56 282 HIS A CA 1
ATOM 2179 C C . HIS A 1 282 ? 1.921 26.184 -36.438 1.00 44.56 282 HIS A C 1
ATOM 2181 O O . HIS A 1 282 ? 2.527 25.709 -35.482 1.00 44.56 282 HIS A O 1
ATOM 2187 N N . ASP A 1 283 ? 2.286 27.307 -37.046 1.00 43.12 283 ASP A N 1
ATOM 2188 C CA . ASP A 1 283 ? 2.896 28.385 -36.288 1.00 43.12 283 ASP A CA 1
ATOM 2189 C C . ASP A 1 283 ? 1.730 29.094 -35.598 1.00 43.12 283 ASP A C 1
ATOM 2191 O O . ASP A 1 283 ? 0.846 29.656 -36.251 1.00 43.12 283 ASP A O 1
ATOM 2195 N N . ASP A 1 284 ? 1.694 28.943 -34.276 1.00 46.50 284 ASP A N 1
ATOM 2196 C CA . ASP A 1 284 ? 0.872 29.727 -33.366 1.00 46.50 284 ASP A CA 1
ATOM 2197 C C . ASP A 1 284 ? 1.011 31.219 -33.686 1.00 46.50 284 ASP A C 1
ATOM 2199 O O . ASP A 1 284 ? 2.106 31.769 -33.634 1.00 46.50 284 ASP A O 1
ATOM 2203 N N . ASP A 1 285 ? -0.118 31.882 -33.909 1.00 43.84 285 ASP A N 1
ATOM 2204 C CA . ASP A 1 285 ? -0.329 33.223 -33.379 1.00 43.84 285 ASP A CA 1
ATOM 2205 C C . ASP A 1 285 ? -1.767 33.280 -32.863 1.00 43.84 285 ASP A C 1
ATOM 2207 O O . ASP A 1 285 ? -2.747 33.395 -33.605 1.00 43.84 285 ASP A O 1
ATOM 2211 N N . GLY A 1 286 ? -1.882 33.117 -31.546 1.00 48.84 286 GLY A N 1
ATOM 2212 C CA . GLY A 1 286 ? -3.113 33.327 -30.812 1.00 48.84 286 GLY A CA 1
ATOM 2213 C C . GLY A 1 286 ? -3.534 34.791 -30.879 1.00 48.84 286 GLY A C 1
ATOM 2214 O O . GLY A 1 286 ? -2.830 35.672 -30.398 1.00 48.84 286 GLY A O 1
ATOM 2215 N N . ALA A 1 287 ? -4.719 35.036 -31.426 1.00 39.97 287 ALA A N 1
ATOM 2216 C CA . ALA A 1 287 ? -5.554 36.189 -31.106 1.00 39.97 287 ALA A CA 1
ATOM 2217 C C . ALA A 1 287 ? -6.983 35.896 -31.580 1.00 39.97 287 ALA A C 1
ATOM 2219 O O . ALA A 1 287 ? -7.383 36.247 -32.688 1.00 39.97 287 ALA A O 1
ATOM 2220 N N . ILE A 1 288 ? -7.745 35.222 -30.725 1.00 41.25 288 ILE A N 1
ATOM 2221 C CA . ILE A 1 288 ? -9.205 35.301 -30.739 1.00 41.25 288 ILE A CA 1
ATOM 2222 C C . ILE A 1 288 ? -9.581 36.547 -29.931 1.00 41.25 288 ILE A C 1
ATOM 2224 O O . ILE A 1 288 ? -9.298 36.614 -28.735 1.00 41.25 288 ILE A O 1
ATOM 2228 N N . LEU A 1 289 ? -10.158 37.535 -30.617 1.00 36.78 289 LEU A N 1
ATOM 2229 C CA . LEU A 1 289 ? -11.067 38.522 -30.032 1.00 36.78 289 LEU A CA 1
ATOM 2230 C C . LEU A 1 289 ? -12.495 38.093 -30.358 1.00 36.78 289 LEU A C 1
ATOM 2232 O O . LEU A 1 289 ? -12.708 37.662 -31.516 1.00 36.78 289 LEU A O 1
#

Secondary structure (DSSP, 8-state):
-PPPP------PPP-EEEEEEEESS---HHHHHHHHTTSEEEEEEEPSS--HHHHHHHHHHHHHHHHTT-EEEEEEETTHHHHHHHHHHHSGGG-SEEEEES----S-HHHHHHHHTT-----S-EEEES-TTSTTT---S-EEEE--SSS--HHHHHHHHHHHHHHHHHTTHHHHHHHHHHHHHHHHHHHHHHHTTSSS-HHHHHHHHHHHS--------------HHHHHHHHHHHHHHHHHHHHHHH---TTS--SHHHHHHHHHHHHHHHHHHSPPP--------

=== Feature glossary ===
Feature key, reading from the visual/contextual features back to the raw sequence:

Rendered structure images. Six rendered views show the 3D structure from the faces of a cube — i.e. along ±x, ±y, ±z. Rendering representation is drawn randomly per protein from cartoon (secondary-structure ribbons), sticks (backbone bonds), or molecular surface; coloring is either N→C rainbow (blue at the N-terminus through red at the C-terminus) or one color per chain.

Contact-map, Ramachandran, and PAE plots. The contact map is a binary N×N matrix image: pixel (i, j) is dark where Cα_i and Cα_j are within 8 Å and |i−j|>4. Because the |i−j|>4 filter removes local helical contacts, off-diagonal stripes parallel to the main diagonal indicate parallel β-sheets; stripes perpendicular to it indicate antiparallel β-sheets. The Ramachandran plot scatters every residue's (φ, ψ) pair against the sterically allowed regions. The PAE heatmap renders the predicted-aligned-error matrix.

InterPro / GO / CATH / organism. Database cross-references. InterPro integrates a dozen domain/family signature databases into unified entries with residue-range hits. GO terms attach function/process/location labels with evidence codes. CATH codes position the fold in a four-level structural taxonomy. Organism is the NCBI-taxonomy species name.

Nearest PDB structures. The Foldseek neighbor list gives the closest experimentally determined structures in the PDB, ranked by structural alignment. TM-score near 1 means near-identical fold; near 0.3 means only rough topology match. This is how one finds what a novel AlphaFold prediction most resembles in the solved-structure universe.

Predicted aligned error. PAE(i, j) answers: if I align the predicted and true structures on residue i, how far off (in Å) do I expect residue j to be? A block-diagonal PAE matrix with low values on the blocks and high values off-diagonal is the signature of a multi-domain protein with confidently predicted domains but uncertain inter-domain orientation.

Solvent-accessible surface area. Accessible surface area quantifies burial. A residue with SASA near zero is packed into the hydrophobic core; one with SASA >100 Å² sits on the surface. Computed here via the Shrake–Rupley numerical algorithm with a 1.4 Å probe.

B-factor. B-factor (Debye–Waller factor) reflects atomic displacement in the crystal lattice. It is an experimental observable (units Å²), not a prediction; low values mean the atom is pinned down, high values mean it moves or is heterogeneous across the crystal.

pLDDT. For AlphaFold models, the B-factor field carries pLDDT — the model's own estimate of local accuracy on a 0–100 scale. Regions with pLDDT<50 should be treated as essentially unmodeled; they often correspond to intrinsically disordered segments.

Backbone torsions (φ/ψ). φ (phi) and ψ (psi) are the two rotatable backbone dihedrals per residue: φ is the C(i-1)–N–Cα–C torsion, ψ is the N–Cα–C–N(i+1) torsion, both in degrees on (−180°, 180°]. α-helical residues cluster near (−60°, −45°); β-strand residues near (−120°, +130°). A Ramachandran plot is simply a scatter of (φ, ψ) for every residue.

Radius of gyration, Cα contacts, bounding box. Radius of gyration (Rg) is the root-mean-square distance of Cα atoms from their centroid — a single number for overall size and compactness. A globular domain of N residues has Rg ≈ 2.2·N^0.38 Å; an extended or disordered chain has a much larger Rg. The Cα contact count is the number of residue pairs whose Cα atoms are within 8 Å and are more than four positions apart in sequence — a standard proxy for tertiary packing density. The bounding box is the smallest axis-aligned box enclosing all Cα atoms.

Secondary structure (3-state, P-SEA). Three-state secondary structure (P-SEA) collapses the eight DSSP classes into helix (a), strand (b), and coil (c). P-SEA assigns these from Cα geometry alone — distances and angles — without requiring backbone oxygens, so it works on any Cα trace.

Secondary structure (8-state, DSSP). DSSP 8-state secondary structure assigns each residue one of H (α-helix), G (3₁₀-helix), I (π-helix), E (extended β-strand), B (isolated β-bridge), T (hydrogen-bonded turn), S (bend), or '-' (coil). The assignment is computed from backbone hydrogen-bond geometry via the Kabsch–Sander algorithm.

Foldseek 3Di. A 3Di character summarizes, for each residue, the relative orientation of the Cα frame of its nearest spatial neighbor. Because it encodes fold topology rather than chemistry, 3Di alignments detect remote structural similarity that sequence alignment misses.

mmCIF coordinates. The mmCIF block holds the 3D Cartesian coordinates of each backbone atom (N, Cα, C, O) in ångströms. mmCIF is the PDB's canonical archive format — a tagged-loop text representation of the atomic model.

Sequence. Sequence gives the chain of amino acids in standard one-letter code (A=alanine, C=cysteine, …, Y=tyrosine), read N→C. It is the only feature that is directly encoded by the gene; all structural features are derived from the folded form of this sequence.